Protein AF-A0A523DJQ1-F1 (afdb_monomer)

Solvent-accessible surface area (backbone atoms only — not comparable to full-atom values): 12860 Å² total; per-residue (Å²): 136,86,83,82,82,81,82,81,78,81,76,78,75,73,84,74,77,52,77,86,65,52,61,65,62,58,60,52,80,74,60,91,58,69,78,42,63,48,74,65,55,48,51,52,19,34,50,50,5,62,78,39,86,60,84,75,47,69,18,27,21,42,91,50,81,59,54,91,62,62,43,92,52,71,22,27,37,44,40,40,28,43,44,37,39,9,20,34,15,20,49,23,38,78,70,76,51,68,63,50,78,91,72,60,56,66,79,45,33,30,52,41,28,36,40,39,31,39,45,75,43,78,94,45,55,90,63,44,44,81,71,47,76,28,29,38,55,55,54,57,79,82,74,97,50,87,76,59,76,48,82,54,78,61,78,48,76,44,67,57,70,66,68,43,48,76,32,50,39,80,71,100,56,92,51,65,43,39,34,32,33,32,58,45,87,69,73,55,52,48,26,25,44,34,39,37,26,40,34,82,47,98,94,41,80,45,73,50,66,27,32,19,39,40,48,63,68,57,58,77,77,55,109

Foldseek 3Di:
DDDDDDDDDPPDDDPDDDPVRPPLVVVVVPPPADFFDDPVLLVVLLVLLLVHADDWQFFAWDPDQQDPDGDPDGQWTKQFLSNLSSLLQNQCNVVVHGDDPVNDDPVSRGQKMKIWGFDPDPVCLVQWDQKDKAKDFRSDDQPDDVVTDHPFDFSDKDQDPVVSVVSNDDTPDPRTRMMTMGGNVSLAARMKMKIWTWGQDPVGIDIDITIGHRHRCSVVPPD

Sequence (223 aa):
MVAAIMIVVLLVEPPALRPAERLPTLRMLTARAPEGLDRTQLQDAIALGREGEPGSYVLHRVASTGDPAPTIEPAGVVYTPFLRVAWAAHARQSSGRPLTLDEVPAWMAAPVFYVALRTPSVARAADLGAPSLAVVPAGFATCCLEPQPTLVRPLWMRDDPAVTARFGATVPFSDLGIIAAYPIEALRGGLDFVAFYRVDGPDGPSSVEMRGRLEPNDLEEWR

Radius of gyration: 20.15 Å; Cα contacts (8 Å, |Δi|>4): 395; chains: 1; bounding box: 67×37×68 Å

Mean predicted aligned error: 10.16 Å

Structure (mmCIF, N/CA/C/O backbone):
data_AF-A0A523DJQ1-F1
#
_entry.id   AF-A0A523DJQ1-F1
#
loop_
_atom_site.group_PDB
_atom_site.id
_atom_site.type_symbol
_atom_site.label_atom_id
_atom_site.label_alt_id
_atom_site.label_comp_id
_atom_site.label_asym_id
_atom_site.label_entity_id
_atom_site.label_seq_id
_atom_site.pdbx_PDB_ins_code
_atom_site.Cartn_x
_atom_site.Cartn_y
_atom_site.Cartn_z
_atom_site.occupancy
_atom_site.B_iso_or_equiv
_atom_site.auth_seq_id
_atom_site.auth_comp_id
_atom_site.auth_asym_id
_atom_site.auth_atom_id
_atom_site.pdbx_PDB_model_num
ATOM 1 N N . MET A 1 1 ? -48.173 -15.466 35.322 1.00 35.34 1 MET A N 1
ATOM 2 C CA . MET A 1 1 ? -47.062 -16.100 34.582 1.00 35.34 1 MET A CA 1
ATOM 3 C C . MET A 1 1 ? -46.676 -15.172 33.449 1.00 35.34 1 MET A C 1
ATOM 5 O O . MET A 1 1 ? -47.509 -14.929 32.588 1.00 35.34 1 MET A O 1
ATOM 9 N N . VAL A 1 2 ? -45.481 -14.590 33.496 1.00 34.31 2 VAL A N 1
ATOM 10 C CA . VAL A 1 2 ? -44.968 -13.709 32.438 1.00 34.31 2 VAL A CA 1
ATOM 11 C C . VAL A 1 2 ? -44.184 -14.588 31.468 1.00 34.31 2 VAL A C 1
ATOM 13 O O . VAL A 1 2 ? -43.184 -15.185 31.858 1.00 34.31 2 VAL A O 1
ATOM 16 N N . ALA A 1 3 ? -44.678 -14.727 30.239 1.00 34.75 3 ALA A N 1
ATOM 17 C CA . ALA A 1 3 ? -43.973 -15.425 29.172 1.00 34.75 3 ALA A CA 1
ATOM 18 C C . ALA A 1 3 ? -42.890 -14.494 28.611 1.00 34.75 3 ALA A C 1
ATOM 20 O O . ALA A 1 3 ? -43.192 -13.419 28.095 1.00 34.75 3 ALA A O 1
ATOM 21 N N . ALA A 1 4 ? -41.627 -14.887 28.767 1.00 35.91 4 ALA A N 1
ATOM 22 C CA . ALA A 1 4 ? -40.485 -14.157 28.240 1.00 35.91 4 ALA A CA 1
ATOM 23 C C . ALA A 1 4 ? -40.434 -14.294 26.710 1.00 35.91 4 ALA A C 1
ATOM 25 O O . ALA A 1 4 ? -40.379 -15.400 26.173 1.00 35.91 4 ALA A O 1
ATOM 26 N N . ILE A 1 5 ? -40.454 -13.156 26.018 1.00 37.28 5 ILE A N 1
ATOM 27 C CA . ILE A 1 5 ? -40.241 -13.052 24.574 1.00 37.28 5 ILE A CA 1
ATOM 28 C C . ILE A 1 5 ? -38.736 -13.184 24.324 1.00 37.28 5 ILE A C 1
ATOM 30 O O . ILE A 1 5 ? -37.949 -12.331 24.730 1.00 37.28 5 ILE A O 1
ATOM 34 N N . MET A 1 6 ? -38.337 -14.280 23.682 1.00 26.95 6 MET A N 1
ATOM 35 C CA . MET A 1 6 ? -36.954 -14.556 23.303 1.00 26.95 6 MET A CA 1
ATOM 36 C C . MET A 1 6 ? -36.656 -13.859 21.968 1.00 26.95 6 MET A C 1
ATOM 38 O O . MET A 1 6 ? -37.139 -14.276 20.917 1.00 26.95 6 MET A O 1
ATOM 42 N N . ILE A 1 7 ? -35.894 -12.766 22.014 1.00 36.44 7 ILE A N 1
ATOM 43 C CA . ILE A 1 7 ? -35.439 -12.034 20.827 1.00 36.44 7 ILE A CA 1
ATOM 44 C C . ILE A 1 7 ? -34.221 -12.769 20.258 1.00 36.44 7 ILE A C 1
ATOM 46 O O . ILE A 1 7 ? -33.138 -12.737 20.838 1.00 36.44 7 ILE A O 1
ATOM 50 N N . VAL A 1 8 ? -34.403 -13.447 19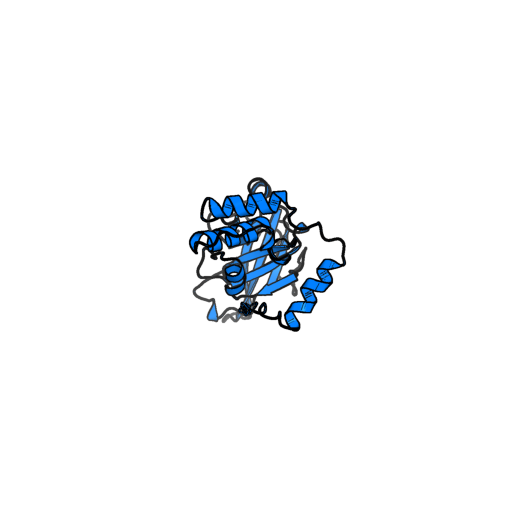.125 1.00 31.12 8 VAL A N 1
ATOM 51 C CA . VAL A 1 8 ? -33.313 -14.054 18.352 1.00 31.12 8 VAL A CA 1
ATOM 52 C C . VAL A 1 8 ? -32.661 -12.956 17.515 1.00 31.12 8 VAL A C 1
ATOM 54 O O . VAL A 1 8 ? -33.211 -12.516 16.508 1.00 31.12 8 VAL A O 1
ATOM 57 N N . VAL A 1 9 ? -31.493 -12.485 17.949 1.00 34.78 9 VAL A N 1
ATOM 58 C CA . VAL A 1 9 ? -30.640 -11.600 17.150 1.00 34.78 9 VAL A CA 1
ATOM 59 C C . VAL A 1 9 ? -29.921 -12.467 16.118 1.00 34.78 9 VAL A C 1
ATOM 61 O O . VAL A 1 9 ? -29.054 -13.266 16.467 1.00 34.78 9 VAL A O 1
ATOM 64 N N . LEU A 1 10 ? -30.303 -12.327 14.848 1.00 31.58 10 LEU A N 1
ATOM 65 C CA . LEU A 1 10 ? -29.564 -12.860 13.704 1.00 31.58 10 LEU A CA 1
ATOM 66 C C . LEU A 1 10 ? -28.173 -12.205 13.672 1.00 31.58 10 LEU A C 1
ATOM 68 O O . LEU A 1 10 ? -28.002 -11.089 13.183 1.00 31.58 10 LEU A O 1
ATOM 72 N N . LEU A 1 11 ? -27.185 -12.905 14.234 1.00 32.19 11 LEU A N 1
ATOM 73 C CA . LEU A 1 11 ? -25.767 -12.694 13.961 1.00 32.19 11 LEU A CA 1
ATOM 74 C C . LEU A 1 11 ? -25.564 -12.876 12.456 1.00 32.19 11 LEU A C 1
ATOM 76 O O . LEU A 1 11 ? -25.620 -13.990 11.944 1.00 32.19 11 LEU A O 1
ATOM 80 N N . VAL A 1 12 ? -25.378 -11.760 11.757 1.00 34.59 12 VAL A N 1
ATOM 81 C CA . VAL A 1 12 ? -24.931 -11.728 10.365 1.00 34.59 12 VAL A CA 1
ATOM 82 C C . VAL A 1 12 ? -23.642 -12.545 10.285 1.00 34.59 12 VAL A C 1
ATOM 84 O O . VAL A 1 12 ? -22.630 -12.171 10.880 1.00 34.59 12 VAL A O 1
ATOM 87 N N . GLU A 1 13 ? -23.700 -13.686 9.599 1.00 28.05 13 GLU A N 1
ATOM 88 C CA . GLU A 1 13 ? -22.528 -14.492 9.273 1.00 28.05 13 GLU A CA 1
ATOM 89 C C . GLU A 1 13 ? -21.479 -13.595 8.592 1.00 28.05 13 GLU A C 1
ATOM 91 O O . GLU A 1 13 ? -21.823 -12.844 7.671 1.00 28.05 13 GLU A O 1
ATOM 96 N N . PRO A 1 14 ? -20.200 -13.629 9.010 1.00 39.16 14 PRO A N 1
ATOM 97 C CA . PRO A 1 14 ? -19.159 -12.937 8.266 1.00 39.16 14 PRO A CA 1
ATOM 98 C C . PRO A 1 14 ? -19.112 -13.530 6.850 1.00 39.16 14 PRO A C 1
ATOM 100 O O . PRO A 1 14 ? -19.252 -14.750 6.711 1.00 39.16 14 PRO A O 1
ATOM 103 N N . PRO A 1 15 ? -18.901 -12.726 5.789 1.00 38.03 15 PRO A N 1
ATOM 104 C CA . PRO A 1 15 ? -18.740 -13.273 4.451 1.00 38.03 15 PRO A CA 1
ATOM 105 C C . PRO A 1 15 ? -17.582 -14.269 4.486 1.00 38.03 15 PRO A C 1
ATOM 107 O O . PRO A 1 15 ? -16.431 -13.910 4.742 1.00 38.03 15 PRO A O 1
ATOM 110 N N . ALA A 1 16 ? -17.920 -15.545 4.306 1.00 39.03 16 ALA A N 1
ATOM 111 C CA . ALA A 1 16 ? -16.977 -16.640 4.359 1.00 39.03 16 ALA A CA 1
ATOM 112 C C . ALA A 1 16 ? -15.853 -16.377 3.351 1.00 39.03 16 ALA A C 1
ATOM 114 O O . ALA A 1 16 ? -16.089 -16.326 2.142 1.00 39.03 16 ALA A O 1
ATOM 115 N N . LEU A 1 17 ? -14.628 -16.223 3.860 1.00 38.47 17 LEU A N 1
ATOM 116 C CA . LEU A 1 17 ? -13.413 -16.184 3.049 1.00 38.47 17 LEU A CA 1
ATOM 117 C C . LEU A 1 17 ? -13.437 -17.366 2.078 1.00 38.47 17 LEU A C 1
ATOM 119 O O . LEU A 1 17 ? -13.575 -18.528 2.502 1.00 38.47 17 LEU A O 1
ATOM 123 N N . ARG A 1 18 ? -13.323 -17.074 0.778 1.00 43.66 18 ARG A N 1
ATOM 124 C CA . ARG A 1 18 ? -13.377 -18.111 -0.256 1.00 43.66 18 ARG A CA 1
ATOM 125 C C . ARG A 1 18 ? -12.174 -19.049 -0.079 1.00 43.66 18 ARG A C 1
ATOM 127 O O . ARG A 1 18 ? -11.110 -18.600 0.342 1.00 43.66 18 ARG A O 1
ATOM 134 N N . PRO A 1 19 ? -12.278 -20.348 -0.410 1.00 41.16 19 PRO A N 1
ATOM 135 C CA . PRO A 1 19 ? -11.201 -21.322 -0.184 1.00 41.16 19 PRO A CA 1
ATOM 136 C C . PRO A 1 19 ? -9.829 -20.927 -0.766 1.00 41.16 19 PRO A C 1
ATOM 138 O O . PRO A 1 19 ? -8.804 -21.226 -0.159 1.00 41.16 19 PRO A O 1
ATOM 141 N N . ALA A 1 20 ? -9.798 -20.191 -1.882 1.00 44.00 20 ALA A N 1
ATOM 142 C CA . ALA A 1 20 ? -8.566 -19.672 -2.486 1.00 44.00 20 ALA A CA 1
ATOM 143 C C . ALA A 1 20 ? -7.888 -18.547 -1.668 1.00 44.00 20 ALA A C 1
ATOM 145 O O . ALA A 1 20 ? -6.697 -18.300 -1.832 1.00 44.00 20 ALA A O 1
ATOM 146 N N . GLU A 1 21 ? -8.622 -17.893 -0.763 1.00 44.09 21 GLU A N 1
ATOM 147 C CA . GLU A 1 21 ? -8.134 -16.836 0.134 1.00 44.09 21 GLU A CA 1
ATOM 148 C C . GLU A 1 21 ? -7.598 -17.398 1.466 1.00 44.09 21 GLU A C 1
ATOM 150 O O . GLU A 1 21 ? -6.963 -16.673 2.223 1.00 44.09 21 GLU A O 1
ATOM 155 N N . ARG A 1 22 ? -7.811 -18.692 1.762 1.00 46.50 22 ARG A N 1
ATOM 156 C CA . ARG A 1 22 ? -7.360 -19.328 3.019 1.00 46.50 22 ARG A CA 1
ATOM 157 C C . ARG A 1 22 ? -5.874 -19.701 3.019 1.00 46.50 22 ARG A C 1
ATOM 159 O O . ARG A 1 22 ? -5.270 -19.809 4.081 1.00 46.50 22 ARG A O 1
ATOM 166 N N . LEU A 1 23 ? -5.278 -19.919 1.848 1.00 43.06 23 LEU A N 1
ATOM 167 C CA . LEU A 1 23 ? -3.938 -20.507 1.725 1.00 43.06 23 LEU A CA 1
ATOM 168 C C . LEU A 1 23 ? -2.760 -19.530 1.959 1.00 43.06 23 LEU A C 1
ATOM 170 O O . LEU A 1 23 ? -1.766 -19.978 2.537 1.00 43.06 23 LEU A O 1
ATOM 174 N N . PRO A 1 24 ? -2.823 -18.228 1.606 1.00 47.19 24 PRO A N 1
ATOM 175 C CA . PRO A 1 24 ? -1.730 -17.294 1.905 1.00 47.19 24 PRO A CA 1
ATOM 176 C C . PRO A 1 24 ? -1.715 -16.845 3.376 1.00 47.19 24 PRO A C 1
ATOM 178 O O . PRO A 1 24 ? -0.648 -16.730 3.975 1.00 47.19 24 PRO A O 1
ATOM 181 N N . THR A 1 25 ? -2.890 -16.644 3.983 1.00 43.84 25 THR A N 1
ATOM 182 C CA . THR A 1 25 ? -3.030 -16.108 5.351 1.00 43.84 25 THR A CA 1
ATOM 183 C C . THR A 1 25 ? -2.626 -17.125 6.420 1.00 43.84 25 THR A C 1
ATOM 185 O O . THR A 1 25 ? -2.008 -16.760 7.414 1.00 43.84 25 THR A O 1
ATOM 188 N N . LEU A 1 26 ? -2.908 -18.417 6.202 1.00 39.31 26 LEU A N 1
ATOM 189 C CA . LEU A 1 26 ? -2.524 -19.485 7.135 1.00 39.31 26 LEU A CA 1
ATOM 190 C C . LEU A 1 26 ? -1.017 -19.776 7.137 1.00 39.31 26 LEU A C 1
ATOM 192 O O . LEU A 1 26 ? -0.470 -20.078 8.192 1.00 39.31 26 LEU A O 1
ATOM 196 N N . ARG A 1 27 ? -0.327 -19.657 5.991 1.00 41.38 27 ARG A N 1
ATOM 197 C CA . ARG A 1 27 ? 1.131 -19.887 5.923 1.00 41.38 27 ARG A CA 1
ATOM 198 C C . ARG A 1 27 ? 1.949 -18.780 6.593 1.00 41.38 27 ARG A C 1
ATOM 200 O O . ARG A 1 27 ? 3.048 -19.059 7.067 1.00 41.38 27 ARG A O 1
ATOM 207 N N . MET A 1 28 ? 1.420 -17.558 6.666 1.00 43.62 28 MET A N 1
ATOM 208 C CA . MET A 1 28 ? 2.087 -16.443 7.349 1.00 43.62 28 MET A CA 1
ATOM 209 C C . MET A 1 28 ? 2.007 -16.511 8.878 1.00 43.62 28 MET A C 1
ATOM 211 O O . MET A 1 28 ? 2.908 -16.018 9.546 1.00 43.62 28 MET A O 1
ATOM 215 N N . LEU A 1 29 ? 0.993 -17.172 9.446 1.00 45.38 29 LEU A N 1
ATOM 216 C CA . LEU A 1 29 ? 0.854 -17.314 10.902 1.00 45.38 29 LEU A CA 1
ATOM 217 C C . LEU A 1 29 ? 1.894 -18.264 11.530 1.00 45.38 29 LEU A C 1
ATOM 219 O O . LEU A 1 29 ? 2.012 -18.315 12.750 1.00 45.38 29 LEU A O 1
ATOM 223 N N . THR A 1 30 ? 2.648 -19.025 10.727 1.00 36.97 30 THR A N 1
ATOM 224 C CA . THR A 1 30 ? 3.505 -20.121 11.220 1.00 36.97 30 THR A CA 1
ATOM 225 C C . THR A 1 30 ? 5.015 -19.889 11.116 1.00 36.97 30 THR A C 1
ATOM 227 O O . THR A 1 30 ? 5.780 -20.737 11.568 1.00 36.97 30 THR A O 1
ATOM 230 N N . ALA A 1 31 ? 5.486 -18.776 10.549 1.00 37.66 31 ALA A N 1
ATOM 231 C CA . ALA A 1 31 ? 6.918 -18.554 10.328 1.00 37.66 31 ALA A CA 1
ATOM 232 C C . ALA A 1 31 ? 7.361 -17.170 10.822 1.00 37.66 31 ALA A C 1
ATOM 234 O O . ALA A 1 31 ? 7.407 -16.241 10.033 1.00 37.66 31 ALA A O 1
ATOM 235 N N . ARG A 1 32 ? 7.677 -17.055 12.126 1.00 44.22 32 ARG A N 1
ATOM 236 C CA . ARG A 1 32 ? 8.365 -15.909 12.773 1.00 44.22 32 ARG A CA 1
ATOM 237 C C . ARG A 1 32 ? 8.002 -14.523 12.206 1.00 44.22 32 ARG A C 1
ATOM 239 O O . ARG A 1 32 ? 8.893 -13.718 11.956 1.00 44.22 32 ARG A O 1
ATOM 246 N N . ALA A 1 33 ? 6.718 -14.257 11.993 1.00 49.28 33 ALA A N 1
ATOM 247 C CA . ALA A 1 33 ? 6.290 -12.910 11.656 1.00 49.28 33 ALA A CA 1
ATOM 248 C C . ALA A 1 33 ? 6.434 -12.035 12.918 1.00 49.28 33 ALA A C 1
ATOM 250 O O . ALA A 1 33 ? 6.139 -12.534 14.012 1.00 49.28 33 ALA A O 1
ATOM 251 N N . PRO A 1 34 ? 6.888 -10.774 12.812 1.00 59.84 34 PRO A N 1
ATOM 252 C CA . PRO A 1 34 ? 6.739 -9.805 13.886 1.00 59.84 34 PRO A CA 1
ATOM 253 C C . PRO A 1 34 ? 5.271 -9.778 14.309 1.00 59.84 34 PRO A C 1
ATOM 255 O O . PRO A 1 34 ? 4.373 -9.983 13.488 1.00 59.84 34 PRO A O 1
ATOM 258 N N . GLU A 1 35 ? 5.021 -9.592 15.602 1.00 75.06 35 GLU A N 1
ATOM 259 C CA . GLU A 1 35 ? 3.651 -9.458 16.081 1.00 75.06 35 GLU A CA 1
ATOM 260 C C . GLU A 1 35 ? 2.987 -8.283 15.342 1.00 75.06 35 GLU A C 1
ATOM 262 O O . GLU A 1 35 ? 3.646 -7.307 14.976 1.00 75.06 35 GLU A O 1
ATOM 267 N N . GLY A 1 36 ? 1.699 -8.432 15.014 1.00 85.94 36 GLY A N 1
ATOM 268 C CA . GLY A 1 36 ? 0.924 -7.354 14.402 1.00 85.94 36 GLY A CA 1
ATOM 269 C C . GLY A 1 36 ? 0.811 -6.143 15.332 1.00 85.94 36 GLY A C 1
ATOM 270 O O . GLY A 1 36 ? 1.495 -6.060 16.347 1.00 85.94 36 GLY A O 1
ATOM 271 N N . LEU A 1 37 ? -0.092 -5.214 15.022 1.00 92.12 37 LEU A N 1
ATOM 272 C CA . LEU A 1 37 ? -0.310 -4.074 15.916 1.00 92.12 37 LEU A CA 1
ATOM 273 C C . LEU A 1 37 ? -0.702 -4.538 17.322 1.00 92.12 37 LEU A C 1
ATOM 275 O O . LEU A 1 37 ? -1.651 -5.314 17.485 1.00 92.12 37 LEU A O 1
ATOM 279 N N . ASP A 1 38 ? 0.002 -4.025 18.327 1.00 93.12 38 ASP A N 1
ATOM 280 C CA . ASP A 1 38 ? -0.361 -4.227 19.720 1.00 93.12 38 ASP A CA 1
ATOM 281 C C . ASP A 1 38 ? -1.600 -3.397 20.107 1.00 93.12 38 ASP A C 1
ATOM 283 O O . ASP A 1 38 ? -2.146 -2.605 19.331 1.00 93.12 38 ASP A O 1
ATOM 287 N N . ARG A 1 39 ? -2.087 -3.588 21.337 1.00 94.62 39 ARG A N 1
ATOM 288 C CA . ARG A 1 39 ? -3.295 -2.905 21.815 1.00 94.62 39 ARG A CA 1
ATOM 289 C C . ARG A 1 39 ? -3.153 -1.381 21.817 1.00 94.62 39 ARG A C 1
ATOM 291 O O . ARG A 1 39 ? -4.132 -0.709 21.506 1.00 94.62 39 ARG A O 1
ATOM 298 N N . THR A 1 40 ? -1.987 -0.853 22.174 1.00 95.19 40 THR A N 1
ATOM 299 C CA . THR A 1 40 ? -1.730 0.591 22.226 1.00 95.19 40 THR A CA 1
ATOM 300 C C . THR A 1 40 ? -1.724 1.160 20.812 1.00 95.19 40 THR A C 1
ATOM 302 O O . THR A 1 40 ? -2.463 2.094 20.522 1.00 95.19 40 THR A O 1
ATOM 305 N N . GLN A 1 41 ? -1.009 0.514 19.890 1.00 95.19 41 GLN A N 1
ATOM 306 C CA . GLN A 1 41 ? -0.964 0.906 18.481 1.00 95.19 41 GLN A CA 1
ATOM 307 C C . GLN A 1 41 ? -2.349 0.859 17.822 1.00 95.19 41 GLN A C 1
ATOM 309 O O . GLN A 1 41 ? -2.695 1.733 17.028 1.00 95.19 41 GLN A O 1
ATOM 314 N N . LEU A 1 42 ? -3.177 -0.131 18.170 1.00 96.81 42 LEU A N 1
ATOM 315 C CA . LEU A 1 42 ? -4.568 -0.192 17.720 1.00 96.81 42 LEU A CA 1
ATOM 316 C C . LEU A 1 42 ? -5.407 0.970 18.263 1.00 96.81 42 LEU A C 1
ATOM 318 O O . LEU A 1 42 ? -6.225 1.521 17.527 1.00 96.81 42 LEU A O 1
ATOM 322 N N . GLN A 1 43 ? -5.230 1.345 19.533 1.00 97.50 43 GLN A N 1
ATOM 323 C CA . GLN A 1 43 ? -5.930 2.492 20.121 1.00 97.50 43 GLN A CA 1
ATOM 324 C C . GLN A 1 43 ? -5.543 3.786 19.414 1.00 97.50 43 GLN A C 1
ATOM 326 O O . GLN A 1 43 ? -6.432 4.556 19.049 1.00 97.50 43 GLN A O 1
ATOM 331 N N . ASP A 1 44 ? -4.252 3.978 19.165 1.00 96.94 44 ASP A N 1
ATOM 332 C CA . ASP A 1 44 ? -3.717 5.162 18.500 1.00 96.94 44 ASP A CA 1
ATOM 333 C C . ASP A 1 44 ? -4.190 5.258 17.044 1.00 96.94 44 ASP A C 1
ATOM 335 O O . ASP A 1 44 ? -4.622 6.324 16.603 1.00 96.94 44 ASP A O 1
ATOM 339 N N . ALA A 1 45 ? -4.199 4.144 16.306 1.00 96.88 45 ALA A N 1
ATOM 340 C CA . ALA A 1 45 ? -4.726 4.101 14.943 1.00 96.88 45 ALA A CA 1
ATOM 341 C C . ALA A 1 45 ? -6.224 4.443 14.903 1.00 96.88 45 ALA A C 1
ATOM 343 O O . ALA A 1 45 ? -6.669 5.230 14.066 1.00 96.88 45 ALA A O 1
ATOM 344 N N . ILE A 1 46 ? -7.015 3.889 15.831 1.00 98.12 46 ILE A N 1
ATOM 345 C CA . ILE A 1 46 ? -8.445 4.205 15.941 1.00 98.12 46 ILE A CA 1
ATOM 346 C C . ILE A 1 46 ? -8.650 5.681 16.294 1.00 98.12 46 ILE A C 1
ATOM 348 O O . ILE A 1 46 ? -9.542 6.314 15.730 1.00 98.12 46 ILE A O 1
ATOM 352 N N . ALA A 1 47 ? -7.860 6.224 17.222 1.00 97.25 47 ALA A N 1
ATOM 353 C CA . ALA A 1 47 ? -7.925 7.630 17.603 1.00 97.25 47 ALA A CA 1
ATOM 354 C C . ALA A 1 47 ? -7.638 8.537 16.401 1.00 97.25 47 ALA A C 1
ATOM 356 O O . ALA A 1 47 ? -8.458 9.404 16.107 1.00 97.25 47 ALA A O 1
ATOM 357 N N . LEU A 1 48 ? -6.576 8.253 15.636 1.00 96.38 48 LEU A N 1
ATOM 358 C CA . LEU A 1 48 ? -6.244 8.992 14.416 1.00 96.38 48 LEU A CA 1
ATOM 359 C C . LEU A 1 48 ? -7.417 9.017 13.425 1.00 96.38 48 LEU A C 1
ATOM 361 O O . LEU A 1 48 ? -7.810 10.079 12.953 1.00 96.38 48 LEU A O 1
ATOM 365 N N . GLY A 1 49 ? -8.020 7.860 13.135 1.00 96.25 49 GLY A N 1
ATOM 366 C CA . GLY A 1 49 ? -9.162 7.792 12.216 1.00 96.25 49 GLY A CA 1
ATOM 367 C C . GLY A 1 49 ? -10.411 8.530 12.708 1.00 96.25 49 GLY A C 1
ATOM 368 O O . GLY A 1 49 ? -11.248 8.944 11.908 1.00 96.25 49 GLY A O 1
ATOM 369 N N . ARG A 1 50 ? -10.563 8.715 14.025 1.00 96.25 50 ARG A N 1
ATOM 370 C CA . ARG A 1 50 ? -11.676 9.487 14.601 1.00 96.25 50 ARG A CA 1
ATOM 371 C C . ARG A 1 50 ? -11.471 10.993 14.492 1.00 96.25 50 ARG A C 1
ATOM 373 O O . ARG A 1 50 ? -12.465 11.715 14.455 1.00 96.25 50 ARG A O 1
ATOM 380 N N . GLU A 1 51 ? -10.224 11.452 14.469 1.00 95.56 51 GLU A N 1
ATOM 381 C CA . GLU A 1 51 ? -9.879 12.872 14.346 1.00 95.56 51 GLU A CA 1
ATOM 382 C C . GLU A 1 51 ? -10.148 13.408 12.935 1.00 95.56 51 GLU A C 1
ATOM 384 O O . GLU A 1 51 ? -10.537 14.566 12.781 1.00 95.56 51 GLU A O 1
ATOM 389 N N . GLY A 1 52 ? -9.998 12.571 11.908 1.00 93.25 52 GLY A N 1
ATOM 390 C CA . GLY A 1 52 ? -10.220 12.977 10.527 1.00 93.25 52 GLY A CA 1
ATOM 391 C C . GLY A 1 52 ? -9.880 11.891 9.518 1.00 93.25 52 GLY A C 1
ATOM 392 O O . GLY A 1 52 ? -9.681 10.730 9.871 1.00 93.25 52 GLY A O 1
ATOM 393 N N . GLU A 1 53 ? -9.868 12.275 8.244 1.00 93.50 53 GLU A N 1
ATOM 394 C CA . GLU A 1 53 ? -9.413 11.414 7.153 1.00 93.50 53 GLU A CA 1
ATOM 395 C C . GLU A 1 53 ? -7.907 11.138 7.324 1.00 93.50 53 GLU A C 1
ATOM 397 O O . GLU A 1 53 ? -7.123 12.092 7.355 1.00 93.50 53 GLU A O 1
ATOM 402 N N . PRO A 1 54 ? -7.476 9.872 7.486 1.00 92.50 54 PRO A N 1
ATOM 403 C CA . PRO A 1 54 ? -6.065 9.564 7.661 1.00 92.50 54 PRO A CA 1
ATOM 404 C C . PRO A 1 54 ? -5.279 9.918 6.401 1.00 92.50 54 PRO A C 1
ATOM 406 O O . PRO A 1 54 ? -5.702 9.619 5.287 1.00 92.50 54 PRO A O 1
ATOM 409 N N . GLY A 1 55 ? -4.092 10.498 6.570 1.00 87.62 55 GLY A N 1
ATOM 410 C CA . GLY A 1 55 ? -3.175 10.691 5.451 1.00 87.62 55 GLY A CA 1
ATOM 411 C C . GLY A 1 55 ? -2.783 9.363 4.788 1.00 87.62 55 GLY A C 1
ATOM 412 O O . GLY A 1 55 ? -2.876 8.285 5.381 1.00 87.62 55 GLY A O 1
ATOM 413 N N . SER A 1 56 ? -2.314 9.442 3.546 1.00 84.56 56 SER A N 1
ATOM 414 C CA . SER A 1 56 ? -1.682 8.321 2.851 1.00 84.56 56 SER A CA 1
ATOM 415 C C . SER A 1 56 ? -0.185 8.547 2.735 1.00 84.56 56 SER A C 1
ATOM 417 O O . SER A 1 56 ? 0.259 9.652 2.432 1.00 84.56 56 SER A O 1
ATOM 419 N N . TYR A 1 57 ? 0.574 7.475 2.881 1.00 91.44 57 TYR A N 1
ATOM 420 C CA . TYR A 1 57 ? 2.007 7.473 2.652 1.00 91.44 57 TYR A CA 1
ATOM 421 C C . TYR A 1 57 ? 2.300 7.402 1.162 1.00 91.44 57 TYR A C 1
ATOM 423 O O . TYR A 1 57 ? 2.007 6.397 0.523 1.00 91.44 57 TYR A O 1
ATOM 431 N N . VAL A 1 58 ? 2.797 8.493 0.586 1.00 92.00 58 VAL A N 1
ATOM 432 C CA . VAL A 1 58 ? 2.992 8.620 -0.862 1.00 92.00 58 VAL A CA 1
ATOM 433 C C . VAL A 1 58 ? 4.352 8.059 -1.257 1.00 92.00 58 VAL A C 1
ATOM 435 O O . VAL A 1 58 ? 5.362 8.387 -0.651 1.00 92.00 58 VAL A O 1
ATOM 438 N N . LEU A 1 59 ? 4.377 7.237 -2.307 1.00 93.12 59 LEU A N 1
ATOM 439 C CA . LEU A 1 59 ? 5.608 6.881 -3.004 1.00 93.12 59 LEU A CA 1
ATOM 440 C C . LEU A 1 59 ? 5.809 7.854 -4.155 1.00 93.12 59 LEU A C 1
ATOM 442 O O . LEU A 1 59 ? 5.013 7.886 -5.100 1.00 93.12 59 LEU A O 1
ATOM 446 N N . HIS A 1 60 ? 6.889 8.618 -4.093 1.00 93.69 60 HIS A N 1
ATOM 447 C CA . HIS A 1 60 ? 7.247 9.562 -5.136 1.00 93.69 60 HIS A CA 1
ATOM 448 C C . HIS A 1 60 ? 7.843 8.852 -6.356 1.00 93.69 60 HIS A C 1
ATOM 450 O O . HIS A 1 60 ? 8.571 7.858 -6.245 1.00 93.69 60 HIS A O 1
ATOM 456 N N . ARG A 1 61 ? 7.495 9.343 -7.548 1.00 93.81 61 ARG A N 1
ATOM 457 C CA . ARG A 1 61 ? 7.860 8.728 -8.823 1.00 93.81 61 ARG A CA 1
ATOM 458 C C . ARG A 1 61 ? 9.312 8.996 -9.161 1.00 93.81 61 ARG A C 1
ATOM 460 O O . ARG A 1 61 ? 9.734 10.145 -9.195 1.00 93.81 61 ARG A O 1
ATOM 467 N N . VAL A 1 62 ? 10.038 7.956 -9.543 1.00 91.94 62 VAL A N 1
ATOM 468 C CA . VAL A 1 62 ? 11.370 8.065 -10.149 1.00 91.94 62 VAL A CA 1
ATOM 469 C C . VAL A 1 62 ? 11.206 7.985 -11.666 1.00 91.94 62 VAL A C 1
ATOM 471 O O . VAL A 1 62 ? 10.651 7.009 -12.172 1.00 91.94 62 VAL A O 1
ATOM 474 N N . ALA A 1 63 ? 11.625 9.025 -12.392 1.00 84.38 63 ALA A N 1
ATOM 475 C CA . ALA A 1 63 ? 11.358 9.138 -13.826 1.00 84.38 63 ALA A CA 1
ATOM 476 C C . ALA A 1 63 ? 12.231 8.187 -14.657 1.00 84.38 63 ALA A C 1
ATOM 478 O O . ALA A 1 63 ? 11.733 7.577 -15.602 1.00 84.38 63 ALA A O 1
ATOM 479 N N . SER A 1 64 ? 13.505 8.049 -14.293 1.00 78.31 64 SER A N 1
ATOM 480 C CA . SER A 1 64 ? 14.466 7.159 -14.939 1.00 78.31 64 SER A CA 1
ATOM 481 C C . SER A 1 64 ? 15.294 6.376 -13.925 1.00 78.31 64 SER A C 1
ATOM 483 O O . SER A 1 64 ? 15.608 6.834 -12.825 1.00 78.31 64 SER A O 1
ATOM 485 N N . THR A 1 65 ? 15.696 5.169 -14.320 1.00 73.44 65 THR A N 1
ATOM 486 C CA . THR A 1 65 ? 16.676 4.385 -13.563 1.00 73.44 65 THR A CA 1
ATOM 487 C C . THR A 1 65 ? 17.970 5.194 -13.408 1.00 73.44 65 THR A C 1
ATOM 489 O O . THR A 1 65 ? 18.556 5.617 -14.401 1.00 73.44 65 THR A O 1
ATOM 492 N N . GLY A 1 66 ? 18.426 5.377 -12.167 1.00 72.19 66 GLY A N 1
ATOM 493 C CA . GLY A 1 66 ? 19.631 6.148 -11.842 1.00 72.19 66 GLY A CA 1
ATOM 494 C C . GLY A 1 66 ? 19.373 7.597 -11.427 1.00 72.19 66 GLY A C 1
ATOM 495 O O . GLY A 1 66 ? 20.312 8.257 -10.984 1.00 72.19 66 GLY A O 1
ATOM 496 N N . ASP A 1 67 ? 18.126 8.078 -11.495 1.00 79.75 67 ASP A N 1
ATOM 497 C CA . ASP A 1 67 ? 17.800 9.408 -10.985 1.00 79.75 67 ASP A CA 1
ATOM 498 C C . ASP A 1 67 ? 18.071 9.483 -9.469 1.00 79.75 67 ASP A C 1
ATOM 500 O O . ASP A 1 67 ? 17.621 8.611 -8.700 1.00 79.75 67 ASP A O 1
ATOM 504 N N . PRO A 1 68 ? 18.802 10.522 -9.017 1.00 72.81 68 PRO A N 1
ATOM 505 C CA . PRO A 1 68 ? 19.244 10.624 -7.632 1.00 72.81 68 PRO A CA 1
ATOM 506 C C . PRO A 1 68 ? 18.078 10.885 -6.677 1.00 72.81 68 PRO A C 1
ATOM 508 O O . PRO A 1 68 ? 18.112 10.413 -5.545 1.00 72.81 68 PRO A O 1
ATOM 511 N N . ALA A 1 69 ? 17.035 11.578 -7.140 1.00 81.00 69 ALA A N 1
ATOM 512 C CA . ALA A 1 69 ? 15.887 11.961 -6.332 1.00 81.00 69 ALA A CA 1
ATOM 513 C C . ALA A 1 69 ? 14.568 11.638 -7.053 1.00 81.00 69 ALA A C 1
ATOM 515 O O . ALA A 1 69 ? 14.499 11.757 -8.282 1.00 81.00 69 ALA A O 1
ATOM 516 N N . PRO A 1 70 ? 13.518 11.248 -6.313 1.00 84.75 70 PRO A N 1
ATOM 517 C CA . PRO A 1 70 ? 12.166 11.170 -6.847 1.00 84.75 70 PRO A CA 1
ATOM 518 C C . PRO A 1 70 ? 11.639 12.539 -7.298 1.00 84.75 70 PRO A C 1
ATOM 520 O O . PRO A 1 70 ? 12.090 13.599 -6.868 1.00 84.75 70 PRO A O 1
ATOM 523 N N . THR A 1 71 ? 10.639 12.512 -8.167 1.00 88.12 71 THR A N 1
ATOM 524 C CA . THR A 1 71 ? 9.851 13.676 -8.574 1.00 88.12 71 THR A CA 1
ATOM 525 C C . THR A 1 71 ? 8.700 13.915 -7.597 1.00 88.12 71 THR A C 1
ATOM 527 O O . THR A 1 71 ? 8.293 13.019 -6.865 1.00 88.12 71 THR A O 1
ATOM 530 N N . ILE A 1 72 ? 8.093 15.103 -7.641 1.00 85.75 72 ILE A N 1
ATOM 531 C CA . ILE A 1 72 ? 6.889 15.394 -6.844 1.00 85.75 72 ILE A CA 1
ATOM 532 C C . ILE A 1 72 ? 5.662 14.574 -7.275 1.00 85.75 72 ILE A C 1
ATOM 534 O O . ILE A 1 72 ? 4.683 14.507 -6.537 1.00 85.75 72 ILE A O 1
ATOM 538 N N . GLU A 1 73 ? 5.685 13.963 -8.464 1.00 89.94 73 GLU A N 1
ATOM 539 C CA . GLU A 1 73 ? 4.563 13.166 -8.951 1.00 89.94 73 GLU A CA 1
ATOM 540 C C . GLU A 1 73 ? 4.440 11.872 -8.128 1.00 89.94 73 GLU A C 1
ATOM 542 O O . GLU A 1 73 ? 5.438 11.173 -7.942 1.00 89.94 73 GLU A O 1
ATOM 547 N N . PRO A 1 74 ? 3.242 11.495 -7.649 1.00 92.38 74 PRO A N 1
ATOM 548 C CA . PRO A 1 74 ? 3.057 10.221 -6.973 1.00 92.38 74 PRO A CA 1
ATOM 549 C C . PRO A 1 74 ? 3.135 9.069 -7.982 1.00 92.38 74 PRO A C 1
ATOM 551 O O . PRO A 1 74 ? 2.423 9.061 -8.989 1.00 92.38 74 PRO A O 1
ATOM 554 N N . ALA A 1 75 ? 3.953 8.063 -7.681 1.00 94.56 75 ALA A N 1
ATOM 555 C CA . ALA A 1 75 ? 3.906 6.751 -8.325 1.00 94.56 75 ALA A CA 1
ATOM 556 C C . ALA A 1 75 ? 2.904 5.813 -7.644 1.00 94.56 75 ALA A C 1
ATOM 558 O O . ALA A 1 75 ? 2.404 4.879 -8.272 1.00 94.56 75 ALA A O 1
ATOM 559 N N . GLY A 1 76 ? 2.609 6.045 -6.366 1.00 95.06 76 GLY A N 1
ATOM 560 C CA . GLY A 1 76 ? 1.704 5.202 -5.604 1.00 95.06 76 GLY A CA 1
ATOM 561 C C . GLY A 1 76 ? 1.539 5.636 -4.158 1.00 95.06 76 GLY A C 1
ATOM 562 O O . GLY A 1 76 ? 1.978 6.714 -3.766 1.00 95.06 76 GLY A O 1
ATOM 563 N N . VAL A 1 77 ? 0.908 4.770 -3.373 1.00 95.31 77 VAL A N 1
ATOM 564 C CA . VAL A 1 77 ? 0.722 4.938 -1.932 1.00 95.31 77 VAL A CA 1
ATOM 565 C C . VAL A 1 77 ? 0.941 3.636 -1.171 1.00 95.31 77 VAL A C 1
ATOM 567 O O . VAL A 1 77 ? 0.731 2.541 -1.698 1.00 95.31 77 VAL A O 1
ATOM 570 N N . VAL A 1 78 ? 1.335 3.767 0.090 1.00 95.25 78 VAL A N 1
ATOM 571 C CA . VAL A 1 78 ? 1.529 2.682 1.043 1.00 95.25 78 VAL A CA 1
ATOM 572 C C . VAL A 1 78 ? 0.449 2.732 2.120 1.00 95.25 78 VAL A C 1
ATOM 574 O O . VAL A 1 78 ? 0.144 3.781 2.679 1.00 9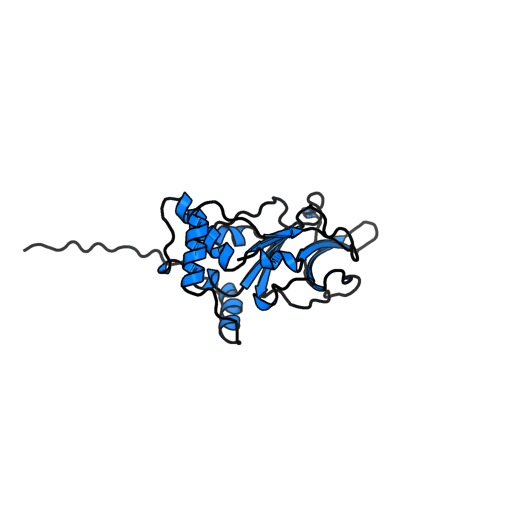5.25 78 VAL A O 1
ATOM 577 N N . TYR A 1 79 ? -0.105 1.567 2.445 1.00 94.62 79 TYR A N 1
ATOM 578 C CA . TYR A 1 79 ? -1.014 1.373 3.568 1.00 94.62 79 TYR A CA 1
ATOM 579 C C . TYR A 1 79 ? -0.383 0.394 4.558 1.00 94.62 79 TYR A C 1
ATOM 581 O O . TYR A 1 79 ? -0.381 -0.821 4.336 1.00 94.62 79 TYR A O 1
ATOM 589 N N . THR A 1 80 ? 0.160 0.924 5.653 1.00 94.62 80 THR A N 1
ATOM 590 C CA . THR A 1 80 ? 0.667 0.130 6.782 1.00 94.62 80 THR A CA 1
ATOM 591 C C . THR A 1 80 ? -0.493 -0.531 7.540 1.00 94.62 80 THR A C 1
ATOM 593 O O . THR A 1 80 ? -1.656 -0.155 7.352 1.00 94.62 80 THR A O 1
ATOM 596 N N . PRO A 1 81 ? -0.239 -1.522 8.414 1.00 94.75 81 PRO A N 1
ATOM 597 C CA . PRO A 1 81 ? -1.261 -2.012 9.340 1.00 94.75 81 PRO A CA 1
ATOM 598 C C . PRO A 1 81 ? -1.923 -0.875 10.131 1.00 94.75 81 PRO A C 1
ATOM 600 O O . PRO A 1 81 ? -3.147 -0.850 10.250 1.00 94.75 81 PRO A O 1
ATOM 603 N N . PHE A 1 82 ? -1.129 0.099 10.590 1.00 95.19 82 PHE A N 1
ATOM 604 C CA . PHE A 1 82 ? -1.613 1.271 11.317 1.00 95.19 82 PHE A CA 1
ATOM 605 C C . PHE A 1 82 ? -2.598 2.090 10.471 1.00 95.19 82 PHE A C 1
ATOM 607 O O . PHE A 1 82 ? -3.739 2.302 10.886 1.00 95.19 82 PHE A O 1
ATOM 614 N N . LEU A 1 83 ? -2.222 2.447 9.236 1.00 95.06 83 LEU A N 1
ATOM 615 C CA . LEU A 1 83 ? -3.114 3.166 8.322 1.00 95.06 83 LEU A CA 1
ATOM 616 C C . LEU A 1 83 ? -4.372 2.371 7.966 1.00 95.06 83 LEU A C 1
ATOM 618 O O . LEU A 1 83 ? -5.444 2.961 7.882 1.00 95.06 83 LEU A O 1
ATOM 622 N N . ARG A 1 84 ? -4.288 1.047 7.780 1.00 95.62 84 ARG A N 1
ATOM 623 C CA . ARG A 1 84 ? -5.478 0.221 7.502 1.00 95.62 84 ARG A CA 1
ATOM 624 C C . ARG A 1 84 ? -6.505 0.328 8.630 1.00 95.62 84 ARG A C 1
ATOM 626 O O . ARG A 1 84 ? -7.692 0.487 8.356 1.00 95.62 84 ARG A O 1
ATOM 633 N N . VAL A 1 85 ? -6.056 0.288 9.885 1.00 97.31 85 VAL A N 1
ATOM 634 C CA . VAL A 1 85 ? -6.935 0.452 11.054 1.00 97.31 85 VAL A CA 1
ATOM 635 C C . VAL A 1 85 ? -7.447 1.888 11.173 1.00 97.31 85 VAL A C 1
ATOM 637 O O . VAL A 1 85 ? -8.638 2.073 11.422 1.00 97.31 85 VAL A O 1
ATOM 640 N N . ALA A 1 86 ? -6.603 2.896 10.939 1.00 97.25 86 ALA A N 1
ATOM 641 C CA . ALA A 1 86 ? -7.018 4.298 10.971 1.00 97.25 86 ALA A CA 1
ATOM 642 C C . ALA A 1 86 ? -8.086 4.608 9.911 1.00 97.25 86 ALA A C 1
ATOM 644 O O . ALA A 1 86 ? -9.112 5.211 10.221 1.00 97.25 86 ALA A O 1
ATOM 645 N N . TRP A 1 87 ? -7.909 4.125 8.680 1.00 97.12 87 TRP A N 1
ATOM 646 C CA . TRP A 1 87 ? -8.898 4.269 7.609 1.00 97.12 87 TRP A CA 1
ATOM 647 C C . TRP A 1 87 ? -10.206 3.549 7.932 1.00 97.12 87 TRP A C 1
ATOM 649 O O . TRP A 1 87 ? -11.286 4.113 7.738 1.00 97.12 87 TRP A O 1
ATOM 659 N N . ALA A 1 88 ? -10.131 2.350 8.515 1.00 97.50 88 ALA A N 1
ATOM 660 C CA . ALA A 1 88 ? -11.323 1.631 8.945 1.00 97.50 88 ALA A CA 1
ATOM 661 C C . ALA A 1 88 ? -12.063 2.390 10.056 1.00 97.50 88 ALA A C 1
ATOM 663 O O . ALA A 1 88 ? -13.293 2.479 10.032 1.00 97.50 88 ALA A O 1
ATOM 664 N N . ALA A 1 89 ? -11.331 2.968 11.011 1.00 97.94 89 ALA A N 1
ATOM 665 C CA . ALA A 1 89 ? -11.899 3.792 12.069 1.00 97.94 89 ALA A CA 1
ATOM 666 C C . ALA A 1 89 ? -12.554 5.062 11.514 1.00 97.94 89 ALA A C 1
ATOM 668 O O . ALA A 1 89 ? -13.671 5.377 11.924 1.00 97.94 89 ALA A O 1
ATOM 669 N N . HIS A 1 90 ? -11.924 5.723 10.541 1.00 97.75 90 HIS A N 1
ATOM 670 C CA . HIS A 1 90 ? -12.481 6.885 9.855 1.00 97.75 90 HIS A CA 1
ATOM 671 C C . HIS A 1 90 ? -13.783 6.565 9.119 1.00 97.75 90 HIS A C 1
ATOM 673 O O . HIS A 1 90 ? -14.805 7.206 9.363 1.00 97.75 90 HIS A O 1
ATOM 679 N N . ALA A 1 91 ? -13.791 5.525 8.283 1.00 96.44 91 ALA A N 1
ATOM 680 C CA . ALA A 1 91 ? -14.984 5.109 7.545 1.00 96.44 91 ALA A CA 1
ATOM 681 C C . ALA A 1 91 ? -16.150 4.735 8.480 1.00 96.44 91 ALA A C 1
ATOM 683 O O . ALA A 1 91 ? -17.325 4.969 8.196 1.00 96.44 91 ALA A O 1
ATOM 684 N N . ARG A 1 92 ? -15.828 4.166 9.641 1.00 96.75 92 ARG A N 1
ATOM 685 C CA . ARG A 1 92 ? -16.796 3.828 10.685 1.00 96.75 92 ARG A CA 1
ATOM 686 C C . ARG A 1 92 ? -17.309 5.066 11.417 1.00 96.75 92 ARG A C 1
ATOM 688 O O . ARG A 1 92 ? -18.521 5.199 11.600 1.00 96.75 92 ARG A O 1
ATOM 695 N N . GLN A 1 93 ? -16.419 5.993 11.759 1.00 96.50 93 GLN A N 1
ATOM 696 C CA . GLN A 1 93 ? -16.753 7.276 12.370 1.00 96.50 93 GLN A CA 1
ATOM 697 C C . GLN A 1 93 ? -17.675 8.107 11.468 1.00 96.50 93 GLN A C 1
ATOM 699 O O . GLN A 1 93 ? -18.704 8.589 11.938 1.00 96.50 93 GLN A O 1
ATOM 704 N N . SER A 1 94 ? -17.359 8.221 10.176 1.00 94.56 94 SER A N 1
ATOM 705 C CA . SER A 1 94 ? -18.162 8.978 9.207 1.00 94.56 94 SER A CA 1
ATOM 706 C C . SER A 1 94 ? -19.550 8.369 8.973 1.00 94.56 94 SER A C 1
ATOM 708 O O . SER A 1 94 ? -20.502 9.093 8.692 1.00 94.56 94 SER A O 1
ATOM 710 N N . SER A 1 95 ? -19.703 7.057 9.186 1.00 94.31 95 SER A N 1
ATOM 711 C CA . SER A 1 95 ? -21.001 6.364 9.170 1.00 94.31 95 SER A CA 1
ATOM 712 C C . SER A 1 95 ? -21.803 6.457 10.482 1.00 94.31 95 SER A C 1
ATOM 714 O O . SER A 1 95 ? -22.884 5.879 10.582 1.00 94.31 95 SER A O 1
ATOM 716 N N . GLY A 1 96 ? -21.288 7.146 11.509 1.00 95.50 96 GLY A N 1
ATOM 717 C CA . GLY A 1 96 ? -21.950 7.295 12.811 1.00 95.50 96 GLY A CA 1
ATOM 718 C C . GLY A 1 96 ? -21.849 6.075 13.735 1.00 95.50 96 GLY A C 1
ATOM 719 O O . GLY A 1 96 ? -22.535 6.023 14.756 1.00 95.50 96 GLY A O 1
ATOM 720 N N . ARG A 1 97 ? -20.993 5.092 13.418 1.00 95.12 97 ARG A N 1
ATOM 721 C CA . ARG A 1 97 ? -20.748 3.908 14.256 1.00 95.12 97 ARG A CA 1
ATOM 722 C C . ARG A 1 97 ? -19.245 3.737 14.505 1.00 95.12 97 ARG A C 1
ATOM 724 O O . ARG A 1 97 ? -18.608 2.978 13.776 1.00 95.12 97 ARG A O 1
ATOM 731 N N . PRO A 1 98 ? -18.676 4.408 15.523 1.00 95.69 98 PRO A N 1
ATOM 732 C CA . PRO A 1 98 ? -17.241 4.374 15.794 1.00 95.69 98 PRO A CA 1
ATOM 733 C C . PRO A 1 98 ? -16.716 2.944 15.965 1.00 95.69 98 PRO A C 1
ATOM 735 O O . PRO A 1 98 ? -17.339 2.130 16.645 1.00 95.69 98 PRO A O 1
ATOM 738 N N . LEU A 1 99 ? -15.559 2.651 15.367 1.00 96.88 99 LEU A N 1
ATOM 739 C CA . LEU A 1 99 ? -14.880 1.362 15.516 1.00 96.88 99 LEU A CA 1
ATOM 740 C C . LEU A 1 99 ? -14.334 1.212 16.944 1.00 96.88 99 LEU A C 1
ATOM 742 O O . LEU A 1 99 ? -13.744 2.156 17.484 1.00 96.88 99 LEU A O 1
ATOM 746 N N . THR A 1 100 ? -14.525 0.044 17.555 1.00 95.81 100 THR A N 1
ATOM 747 C CA . THR A 1 100 ? -13.908 -0.317 18.843 1.00 95.81 100 THR A CA 1
ATOM 748 C C . THR A 1 100 ? -12.765 -1.312 18.648 1.00 95.81 100 THR A C 1
ATOM 750 O O . THR A 1 100 ? -12.646 -1.936 17.597 1.00 95.81 100 THR A O 1
ATOM 753 N N . LEU A 1 101 ? -11.909 -1.467 19.664 1.00 95.62 101 LEU A N 1
ATOM 754 C CA . LEU A 1 101 ? -10.746 -2.361 19.597 1.00 95.62 101 LEU A CA 1
ATOM 755 C C . LEU A 1 101 ? -11.119 -3.810 19.275 1.00 95.62 101 LEU A C 1
ATOM 757 O O . LEU A 1 101 ? -10.494 -4.426 18.419 1.00 95.62 101 LEU A O 1
ATOM 761 N N . ASP A 1 102 ? -12.154 -4.333 19.930 1.00 94.50 102 ASP A N 1
ATOM 7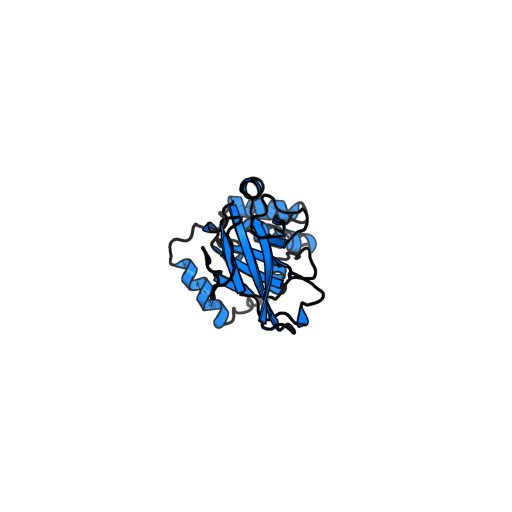62 C CA . ASP A 1 102 ? -12.569 -5.731 19.769 1.00 94.50 102 ASP A CA 1
ATOM 763 C C . ASP A 1 102 ? -13.267 -5.979 18.416 1.00 94.50 102 ASP A C 1
ATOM 765 O O . ASP A 1 102 ? -13.437 -7.122 17.997 1.00 94.50 102 ASP A O 1
ATOM 769 N N . GLU A 1 103 ? -13.652 -4.909 17.710 1.00 95.12 103 GLU A N 1
ATOM 770 C CA . GLU A 1 103 ? -14.180 -4.964 16.346 1.00 95.12 103 GLU A CA 1
ATOM 771 C C . GLU A 1 103 ? -13.069 -4.965 15.276 1.00 95.12 103 GLU A C 1
ATOM 773 O O . GLU A 1 103 ? -13.387 -5.144 14.100 1.00 95.12 103 GLU A O 1
ATOM 778 N N . VAL A 1 104 ? -11.785 -4.777 15.631 1.00 94.62 104 VAL A N 1
ATOM 779 C CA . VAL A 1 104 ? -10.675 -4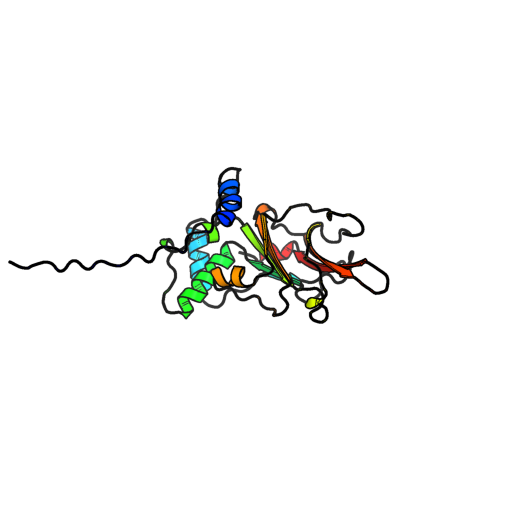.797 14.660 1.00 94.62 104 VAL A CA 1
ATOM 780 C C . VAL A 1 104 ? -10.314 -6.246 14.292 1.00 94.62 104 VAL A C 1
ATOM 782 O O . VAL A 1 104 ? -9.705 -6.954 15.095 1.00 94.62 104 VAL A O 1
ATOM 785 N N . PRO A 1 105 ? -10.618 -6.730 13.073 1.00 91.88 105 PRO A N 1
ATOM 786 C CA . PRO A 1 105 ? -10.188 -8.046 12.627 1.00 91.88 105 PRO A CA 1
ATOM 787 C C . PRO A 1 105 ? -8.663 -8.174 12.540 1.00 91.88 105 PRO A C 1
ATOM 789 O O . PRO A 1 105 ? -7.964 -7.291 12.039 1.00 91.88 105 PRO A O 1
ATOM 792 N N . ALA A 1 106 ? -8.167 -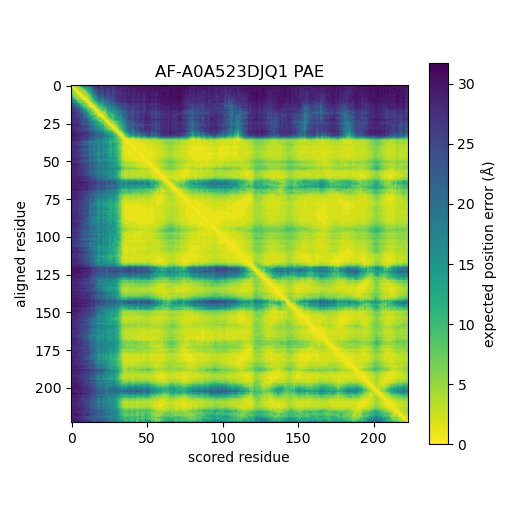9.360 12.903 1.00 90.06 106 ALA A N 1
ATOM 793 C CA . ALA A 1 106 ? -6.739 -9.681 12.941 1.00 90.06 106 ALA A CA 1
ATOM 794 C C . ALA A 1 106 ? -5.992 -9.399 11.624 1.00 90.06 106 ALA A C 1
ATOM 796 O O . ALA A 1 106 ? -4.824 -9.027 11.646 1.00 90.06 106 ALA A O 1
ATOM 797 N N . TRP A 1 107 ? -6.646 -9.529 10.464 1.00 89.69 107 TRP A N 1
ATOM 798 C CA . TRP A 1 107 ? -5.997 -9.274 9.173 1.00 89.69 107 TRP A CA 1
ATOM 799 C C . TRP A 1 107 ? -5.651 -7.791 8.943 1.00 89.69 107 TRP A C 1
ATOM 801 O O . TRP A 1 107 ? -4.708 -7.512 8.199 1.00 89.69 107 TRP A O 1
ATOM 811 N N . MET A 1 108 ? -6.375 -6.849 9.567 1.00 93.50 108 MET A N 1
ATOM 812 C CA . MET A 1 108 ? -6.054 -5.414 9.498 1.00 93.50 108 MET A CA 1
ATOM 813 C C . MET A 1 108 ? -4.836 -5.068 10.355 1.00 93.50 108 MET A C 1
ATOM 815 O O . MET A 1 108 ? -4.028 -4.240 9.953 1.00 93.50 108 MET A O 1
ATOM 819 N N . ALA A 1 109 ? -4.679 -5.754 11.489 1.00 93.44 109 ALA A N 1
ATOM 820 C CA . ALA A 1 109 ? -3.532 -5.612 12.380 1.00 93.44 109 ALA A CA 1
ATOM 821 C C . ALA A 1 109 ? -2.314 -6.447 11.944 1.00 93.44 109 ALA A C 1
ATOM 823 O O . ALA A 1 109 ? -1.222 -6.244 12.466 1.00 93.44 109 ALA A O 1
ATOM 824 N N . ALA A 1 110 ? -2.487 -7.393 11.013 1.00 92.44 110 ALA A N 1
ATOM 825 C CA . ALA A 1 110 ? -1.427 -8.298 10.572 1.00 92.44 110 ALA A CA 1
ATOM 826 C C . ALA A 1 110 ? -0.209 -7.525 10.027 1.00 92.44 110 ALA A C 1
ATOM 828 O O . ALA A 1 110 ? -0.418 -6.514 9.356 1.00 92.44 110 ALA A O 1
ATOM 829 N N . PRO A 1 111 ? 1.029 -8.014 10.233 1.00 93.38 111 PRO A N 1
ATOM 830 C CA . PRO A 1 111 ? 2.291 -7.343 9.889 1.00 93.38 111 PRO A CA 1
ATOM 831 C C . PRO A 1 111 ? 2.565 -7.349 8.373 1.00 93.38 111 PRO A C 1
ATOM 833 O O . PRO A 1 111 ? 3.520 -7.937 7.868 1.00 93.38 111 PRO A O 1
ATOM 836 N N . VAL A 1 112 ? 1.677 -6.715 7.616 1.00 93.62 112 VAL A N 1
ATOM 837 C CA . VAL A 1 112 ? 1.682 -6.661 6.158 1.00 93.62 112 VAL A CA 1
ATOM 838 C C . VAL A 1 112 ? 1.333 -5.238 5.747 1.00 93.62 112 VAL A C 1
ATOM 840 O O . VAL A 1 112 ? 0.335 -4.691 6.215 1.00 93.62 112 VAL A O 1
ATOM 843 N N . PHE A 1 113 ? 2.119 -4.644 4.856 1.00 94.25 113 PHE A N 1
ATOM 844 C CA . PHE A 1 113 ? 1.761 -3.373 4.227 1.00 94.25 113 PHE A CA 1
ATOM 845 C C . PHE A 1 113 ? 1.319 -3.604 2.792 1.00 94.25 113 PHE A C 1
ATOM 847 O O . PHE A 1 113 ? 1.753 -4.553 2.131 1.00 94.25 113 PHE A O 1
ATOM 854 N N . TYR A 1 114 ? 0.423 -2.745 2.320 1.00 95.56 114 TYR A N 1
ATOM 855 C CA . TYR A 1 114 ? -0.022 -2.756 0.935 1.00 95.56 114 TYR A CA 1
ATOM 856 C C . TYR A 1 114 ? 0.641 -1.607 0.195 1.00 95.56 114 TYR A C 1
ATOM 858 O O . TYR A 1 114 ? 0.700 -0.498 0.715 1.00 95.56 114 TYR A O 1
ATOM 866 N N . VAL A 1 115 ? 1.100 -1.864 -1.023 1.00 96.12 115 VAL A N 1
ATOM 867 C CA . VAL A 1 115 ? 1.565 -0.836 -1.953 1.00 96.12 115 VAL A CA 1
ATOM 868 C C . VAL A 1 115 ? 0.595 -0.796 -3.115 1.00 96.12 115 VAL A C 1
ATOM 870 O O . VAL A 1 115 ? 0.433 -1.804 -3.800 1.00 96.12 115 VAL A O 1
ATOM 873 N N . ALA A 1 116 ? -0.046 0.348 -3.328 1.00 95.81 116 ALA A N 1
ATOM 874 C CA . ALA A 1 116 ? -0.858 0.628 -4.500 1.00 95.81 116 ALA A CA 1
ATOM 875 C C . ALA A 1 116 ? -0.041 1.504 -5.455 1.00 95.81 116 ALA A C 1
ATOM 877 O O . ALA A 1 116 ? 0.290 2.634 -5.111 1.00 95.81 116 ALA A O 1
ATOM 878 N N . LEU A 1 117 ? 0.300 0.993 -6.633 1.00 95.50 117 LEU A N 1
ATOM 879 C CA . LEU A 1 117 ? 1.026 1.717 -7.674 1.00 95.50 117 LEU A CA 1
ATOM 880 C C . LEU A 1 117 ? 0.085 2.097 -8.815 1.00 95.50 117 LEU A C 1
ATOM 882 O O . LEU A 1 117 ? -0.809 1.337 -9.200 1.00 95.50 117 LEU A O 1
ATOM 886 N N . ARG A 1 118 ? 0.332 3.272 -9.384 1.00 93.44 118 ARG A N 1
ATOM 887 C CA . ARG A 1 118 ? -0.332 3.771 -10.586 1.00 93.44 118 ARG A CA 1
ATOM 888 C C . ARG A 1 118 ? 0.096 2.975 -11.816 1.00 93.44 118 ARG A C 1
ATOM 890 O O . ARG A 1 118 ? 1.163 2.354 -11.855 1.00 93.44 118 ARG A O 1
ATOM 897 N N . THR A 1 119 ? -0.727 3.022 -12.852 1.00 89.44 119 THR A N 1
ATOM 898 C CA . THR A 1 119 ? -0.283 2.676 -14.204 1.00 89.44 119 THR A CA 1
ATOM 899 C C . THR A 1 119 ? 0.680 3.758 -14.724 1.00 89.44 119 THR A C 1
ATOM 901 O O . THR A 1 119 ? 0.494 4.939 -14.439 1.00 89.44 119 THR A O 1
ATOM 904 N N . PRO A 1 120 ? 1.727 3.407 -15.492 1.00 82.62 120 PRO A N 1
ATOM 905 C CA . PRO A 1 120 ? 2.692 4.378 -16.018 1.00 82.62 120 PRO A CA 1
ATOM 906 C C . PRO A 1 120 ? 2.102 5.335 -17.064 1.00 82.62 120 PRO A C 1
ATOM 908 O O . PRO A 1 120 ? 2.711 6.362 -17.365 1.00 82.62 120 PRO A O 1
ATOM 911 N N . SER A 1 121 ? 0.931 5.016 -17.627 1.00 71.38 121 SER A N 1
ATOM 912 C CA . SER A 1 121 ? 0.181 5.903 -18.516 1.00 71.38 121 SER A CA 1
ATOM 913 C C . SER A 1 121 ? -1.292 5.501 -18.594 1.00 71.38 121 SER A C 1
ATOM 915 O O . SER A 1 121 ? -1.614 4.387 -19.007 1.00 71.38 121 SER A O 1
ATOM 917 N N . VAL A 1 122 ? -2.187 6.450 -18.303 1.00 60.62 122 VAL A N 1
ATOM 918 C CA . VAL A 1 122 ? -3.646 6.265 -18.417 1.00 60.62 122 VAL A CA 1
ATOM 919 C C . VAL A 1 122 ? -4.075 6.025 -19.869 1.00 60.62 122 VAL A C 1
ATOM 921 O O . VAL A 1 122 ? -4.989 5.252 -20.133 1.00 60.62 122 VAL A O 1
ATOM 924 N N . ALA A 1 123 ? -3.376 6.643 -20.830 1.00 53.31 123 ALA A N 1
ATOM 925 C CA . ALA A 1 123 ? -3.703 6.568 -22.255 1.00 53.31 123 ALA A CA 1
ATOM 926 C C . ALA A 1 123 ? -3.446 5.185 -22.878 1.00 53.31 123 ALA A C 1
ATOM 928 O O . ALA A 1 123 ? -3.900 4.934 -23.988 1.00 53.31 123 ALA A O 1
ATOM 929 N N . ARG A 1 124 ? -2.711 4.306 -22.183 1.00 60.72 124 ARG A N 1
ATOM 930 C CA . ARG A 1 124 ? -2.354 2.961 -22.658 1.00 60.72 124 ARG A CA 1
ATOM 931 C C . ARG A 1 124 ? -2.854 1.847 -21.752 1.00 60.72 124 ARG A C 1
ATOM 933 O O . ARG A 1 124 ? -2.577 0.698 -22.050 1.00 60.72 124 ARG A O 1
ATOM 940 N N . ALA A 1 125 ? -3.578 2.151 -20.671 1.00 61.25 125 ALA A N 1
ATOM 941 C CA . ALA A 1 125 ? -3.936 1.162 -19.650 1.00 61.25 125 ALA A CA 1
ATOM 942 C C . ALA A 1 125 ? -4.669 -0.072 -20.216 1.00 61.25 125 ALA A C 1
ATOM 944 O O . ALA A 1 125 ? -4.439 -1.176 -19.738 1.00 61.25 125 ALA A O 1
ATOM 945 N N . ALA A 1 126 ? -5.490 0.101 -21.261 1.00 64.31 126 ALA A N 1
ATOM 946 C CA . ALA A 1 126 ? -6.182 -1.000 -21.940 1.00 64.31 126 ALA A CA 1
ATOM 947 C C . ALA A 1 126 ? -5.255 -1.894 -22.790 1.00 64.31 126 ALA A C 1
ATOM 949 O O . ALA A 1 126 ? -5.580 -3.056 -23.019 1.00 64.31 126 ALA A O 1
ATOM 950 N N . ASP A 1 127 ? -4.112 -1.364 -23.227 1.00 70.19 127 ASP A N 1
ATOM 951 C CA . ASP A 1 127 ? -3.118 -2.059 -24.054 1.00 70.19 127 ASP A CA 1
ATOM 952 C C . ASP A 1 127 ? -1.982 -2.663 -23.211 1.00 70.19 127 ASP A C 1
ATOM 954 O O . ASP A 1 127 ? -1.092 -3.334 -23.737 1.00 70.19 127 ASP A O 1
ATOM 958 N N . LEU A 1 128 ? -1.972 -2.398 -21.900 1.00 75.31 128 LEU A N 1
ATOM 959 C CA . LEU A 1 128 ? -0.976 -2.945 -20.991 1.00 75.31 128 LEU A CA 1
ATOM 960 C C . LEU A 1 128 ? -1.309 -4.405 -20.673 1.00 75.31 128 LEU A C 1
ATOM 962 O O . LEU A 1 128 ? -2.410 -4.738 -20.235 1.00 75.31 128 LEU A O 1
ATOM 966 N N . GLY A 1 129 ? -0.316 -5.279 -20.829 1.00 76.88 129 GLY A N 1
ATOM 967 C CA . GLY A 1 129 ? -0.393 -6.640 -20.311 1.00 76.88 129 GLY A CA 1
ATOM 968 C C . GLY A 1 129 ? -0.462 -6.678 -18.779 1.00 76.88 129 GLY A C 1
ATOM 969 O O . GLY A 1 129 ? -0.267 -5.670 -18.095 1.00 76.88 129 GLY A O 1
ATOM 970 N N . ALA A 1 130 ? -0.683 -7.876 -18.229 1.00 83.38 130 ALA A N 1
ATOM 971 C CA . ALA A 1 130 ? -0.705 -8.079 -16.783 1.00 83.38 130 ALA A CA 1
ATOM 972 C C . ALA A 1 130 ? 0.604 -7.579 -16.133 1.00 83.38 130 ALA A C 1
ATOM 974 O O . ALA A 1 130 ? 1.692 -7.943 -16.601 1.00 83.38 130 ALA A O 1
ATOM 975 N N . PRO A 1 131 ? 0.526 -6.771 -15.060 1.00 86.94 131 PRO A N 1
ATOM 976 C CA . PRO A 1 131 ? 1.716 -6.238 -14.425 1.00 86.94 131 PRO A CA 1
ATOM 977 C C . PRO A 1 131 ? 2.530 -7.333 -13.737 1.00 86.94 131 PRO A C 1
ATOM 979 O O . PRO A 1 131 ? 1.991 -8.293 -13.186 1.00 86.94 131 PRO A O 1
ATOM 982 N N . SER A 1 132 ? 3.841 -7.130 -13.682 1.00 88.25 132 SER A N 1
ATOM 983 C CA . SER A 1 132 ? 4.727 -7.820 -12.740 1.00 88.25 132 SER A CA 1
ATOM 984 C C . SER A 1 132 ? 5.372 -6.810 -11.795 1.00 88.25 132 SER A C 1
ATOM 986 O O . SER A 1 132 ? 5.451 -5.6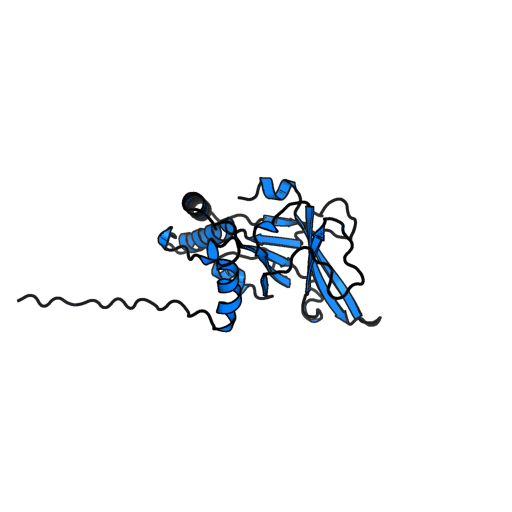24 -12.110 1.00 88.25 132 SER A O 1
ATOM 988 N N . LEU A 1 133 ? 5.803 -7.268 -10.619 1.00 90.88 133 LEU A N 1
ATOM 989 C CA . LEU A 1 133 ? 6.356 -6.410 -9.572 1.00 90.88 133 LEU A CA 1
ATOM 990 C C . LEU A 1 133 ? 7.768 -6.831 -9.181 1.00 90.88 133 LEU A C 1
ATOM 992 O O . LEU A 1 133 ? 8.044 -8.023 -9.025 1.00 90.88 133 LEU A O 1
ATOM 996 N N . ALA A 1 134 ? 8.618 -5.837 -8.936 1.00 91.12 134 ALA A N 1
ATOM 997 C CA . ALA A 1 134 ? 9.901 -6.013 -8.277 1.00 91.12 134 ALA A CA 1
ATOM 998 C C . ALA A 1 134 ? 10.095 -4.988 -7.158 1.00 91.12 134 ALA A C 1
ATOM 1000 O O . ALA A 1 134 ? 9.633 -3.851 -7.239 1.00 91.12 134 ALA A O 1
ATOM 1001 N N . VAL A 1 135 ? 10.820 -5.410 -6.128 1.00 93.19 135 VAL A N 1
ATOM 1002 C CA . VAL A 1 135 ? 11.370 -4.553 -5.080 1.00 93.19 135 VAL A CA 1
ATOM 1003 C C . VAL A 1 135 ? 12.879 -4.619 -5.213 1.00 93.19 135 VAL A C 1
ATOM 1005 O O . VAL A 1 135 ? 13.459 -5.698 -5.083 1.00 93.19 135 VAL A O 1
ATOM 1008 N N . VAL A 1 136 ? 13.521 -3.492 -5.483 1.00 91.19 136 VAL A N 1
ATOM 1009 C CA . VAL A 1 136 ? 14.968 -3.424 -5.727 1.00 91.19 136 VAL A CA 1
ATOM 1010 C C . VAL A 1 136 ? 15.604 -2.322 -4.886 1.00 91.19 136 VAL A C 1
ATOM 1012 O O . VAL A 1 136 ? 14.886 -1.443 -4.408 1.00 91.19 136 VAL A O 1
ATOM 1015 N N . PRO A 1 137 ? 16.933 -2.336 -4.670 1.00 91.25 137 PRO A N 1
ATOM 1016 C CA . PRO A 1 137 ? 17.606 -1.184 -4.083 1.00 91.25 137 PRO A CA 1
ATOM 1017 C C . PRO A 1 137 ? 17.335 0.079 -4.909 1.00 91.25 137 PRO A C 1
ATOM 1019 O O . PRO A 1 137 ? 17.234 0.009 -6.137 1.00 91.25 137 PRO A O 1
ATOM 1022 N N . ALA A 1 138 ? 17.242 1.229 -4.248 1.00 89.69 138 ALA A N 1
ATOM 1023 C CA . ALA A 1 138 ? 17.025 2.507 -4.912 1.00 89.69 138 ALA A CA 1
ATOM 1024 C C . ALA A 1 138 ? 18.057 2.749 -6.026 1.00 89.69 138 ALA A C 1
ATOM 1026 O O . ALA A 1 138 ? 19.264 2.607 -5.823 1.00 89.69 138 ALA A O 1
ATOM 1027 N N . GLY A 1 139 ? 17.569 3.094 -7.220 1.00 85.62 139 GLY A N 1
ATOM 1028 C CA . GLY A 1 139 ? 18.407 3.372 -8.390 1.00 85.62 139 GLY A CA 1
ATOM 1029 C C . GLY A 1 139 ? 18.941 2.125 -9.102 1.00 85.62 139 GLY A C 1
ATOM 1030 O O . GLY A 1 139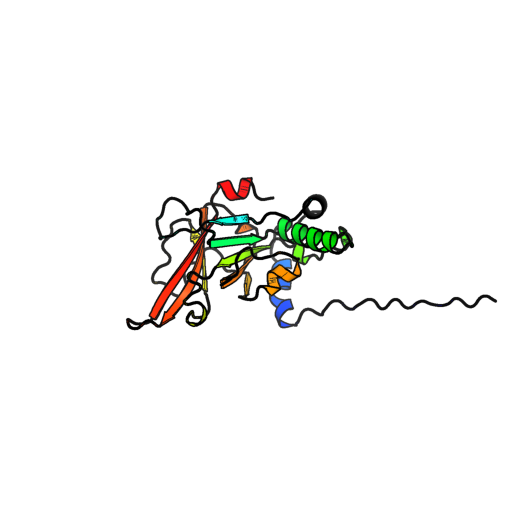 ? 19.631 2.256 -10.112 1.00 85.62 139 GLY A O 1
ATOM 1031 N N . PHE A 1 140 ? 18.612 0.921 -8.627 1.00 86.62 140 PHE A N 1
ATOM 1032 C CA . PHE A 1 140 ? 19.019 -0.313 -9.285 1.00 86.62 140 PHE A CA 1
ATOM 1033 C C . PHE A 1 140 ? 18.258 -0.514 -10.601 1.00 86.62 140 PHE A C 1
ATOM 1035 O O . PHE A 1 140 ? 17.030 -0.368 -10.666 1.00 86.62 140 PHE A O 1
ATOM 1042 N N . ALA A 1 141 ? 19.003 -0.878 -11.645 1.00 82.94 141 ALA A N 1
ATOM 1043 C CA . ALA A 1 141 ? 18.454 -1.147 -12.962 1.00 82.94 141 ALA A CA 1
ATOM 1044 C C . ALA A 1 141 ? 17.658 -2.451 -12.987 1.00 82.94 141 ALA A C 1
ATOM 1046 O O . ALA A 1 141 ? 18.101 -3.490 -12.506 1.00 82.94 141 ALA A O 1
ATOM 1047 N N . THR A 1 142 ? 16.484 -2.394 -13.599 1.00 77.12 142 THR A N 1
ATOM 1048 C CA . THR A 1 142 ? 15.541 -3.515 -13.694 1.00 77.12 142 THR A CA 1
ATOM 1049 C C . THR A 1 142 ? 15.331 -3.961 -15.138 1.00 77.12 142 THR A C 1
ATOM 1051 O O . THR A 1 142 ? 14.257 -4.417 -15.521 1.00 77.12 142 THR A O 1
ATOM 1054 N N . CYS A 1 143 ? 16.334 -3.762 -15.993 1.00 69.00 143 CYS A N 1
ATOM 1055 C CA . CYS A 1 143 ? 16.244 -4.134 -17.396 1.00 69.00 143 CYS A CA 1
ATOM 1056 C C . CYS A 1 143 ? 16.654 -5.599 -17.639 1.00 69.00 143 CYS A C 1
ATOM 1058 O O . CYS A 1 143 ? 17.489 -6.175 -16.941 1.00 69.00 143 CYS A O 1
ATOM 1060 N N . CYS A 1 144 ? 16.064 -6.162 -18.699 1.00 67.44 144 CYS A N 1
ATOM 1061 C CA . CYS A 1 144 ? 16.525 -7.330 -19.461 1.00 67.44 144 CYS A CA 1
ATOM 1062 C C . CYS A 1 144 ? 16.449 -8.726 -18.817 1.00 67.44 144 CYS A C 1
ATOM 1064 O O . CYS A 1 144 ? 16.867 -9.684 -19.467 1.00 67.44 144 CYS A O 1
ATOM 1066 N N . LEU A 1 145 ? 15.907 -8.886 -17.606 1.00 61.91 145 LEU A N 1
ATOM 1067 C CA . LEU A 1 145 ? 15.751 -10.202 -16.971 1.00 61.91 145 LEU A CA 1
ATOM 1068 C C . LEU A 1 145 ? 14.275 -10.566 -16.757 1.00 61.91 145 LEU A C 1
ATOM 1070 O O . LEU A 1 145 ? 13.494 -9.777 -16.231 1.00 61.91 145 LEU A O 1
ATOM 1074 N N . GLU A 1 146 ? 13.907 -11.796 -17.130 1.00 68.19 146 GLU A N 1
ATOM 1075 C CA . GLU A 1 146 ? 12.594 -12.387 -16.850 1.00 68.19 146 GLU A CA 1
ATOM 1076 C C . GLU A 1 146 ? 12.758 -13.702 -16.056 1.00 68.19 146 GLU A C 1
ATOM 1078 O O . GLU A 1 146 ? 13.403 -14.631 -16.548 1.00 68.19 146 GLU A O 1
ATOM 1083 N N . PRO A 1 147 ? 12.179 -13.820 -14.841 1.00 71.19 147 PRO A N 1
ATOM 1084 C CA . PRO A 1 147 ? 11.469 -12.773 -14.103 1.00 71.19 147 PRO A CA 1
ATOM 1085 C C . PRO A 1 147 ? 12.417 -11.668 -13.614 1.00 71.19 147 PRO A C 1
ATOM 1087 O O . PRO A 1 147 ? 13.611 -11.898 -13.420 1.00 71.19 147 PRO A O 1
ATOM 1090 N N . GLN A 1 148 ? 11.859 -10.482 -13.368 1.00 78.12 148 GLN A N 1
ATOM 1091 C CA . GLN A 1 148 ? 12.620 -9.345 -12.860 1.00 78.12 148 GLN A CA 1
ATOM 1092 C C . GLN A 1 148 ? 13.271 -9.672 -11.506 1.00 78.12 148 GLN A C 1
ATOM 1094 O O . GLN A 1 148 ? 12.620 -10.290 -10.651 1.00 78.12 148 GLN A O 1
ATOM 1099 N N . PRO A 1 149 ? 14.541 -9.283 -11.279 1.00 80.56 149 PRO A N 1
ATOM 1100 C CA . PRO A 1 149 ? 15.192 -9.495 -9.998 1.00 80.56 149 PRO A CA 1
ATOM 1101 C C . PRO A 1 149 ? 14.437 -8.714 -8.924 1.00 80.56 149 PRO A C 1
ATOM 1103 O O . PRO A 1 149 ? 14.196 -7.518 -9.059 1.00 80.56 149 PRO A O 1
ATOM 1106 N N . THR A 1 150 ? 14.057 -9.400 -7.850 1.00 89.88 150 THR A N 1
ATOM 1107 C CA . THR A 1 150 ? 13.349 -8.790 -6.726 1.00 89.88 150 THR A CA 1
ATOM 1108 C C . THR A 1 150 ? 13.944 -9.264 -5.410 1.00 89.88 150 THR A C 1
ATOM 1110 O O . THR A 1 150 ? 14.182 -10.458 -5.218 1.00 89.88 150 THR A O 1
ATOM 1113 N N . LEU A 1 151 ? 14.173 -8.325 -4.496 1.00 89.50 151 LEU A N 1
ATOM 1114 C CA . LEU A 1 151 ? 14.630 -8.589 -3.135 1.00 89.50 151 LEU A CA 1
ATOM 1115 C C . LEU A 1 151 ? 13.561 -9.320 -2.324 1.00 89.50 151 LEU A C 1
ATOM 1117 O O . LEU A 1 151 ? 13.880 -10.158 -1.483 1.00 89.50 151 LEU A O 1
ATOM 1121 N N . VAL A 1 152 ? 12.291 -8.984 -2.562 1.00 91.06 152 VAL A N 1
ATOM 1122 C CA . VAL A 1 152 ? 11.147 -9.528 -1.831 1.00 91.06 152 VAL A CA 1
ATOM 1123 C C . VAL A 1 152 ? 10.008 -9.763 -2.811 1.00 91.06 152 VAL A C 1
ATOM 1125 O O . VAL A 1 152 ? 9.651 -8.891 -3.601 1.00 91.06 152 VAL A O 1
ATOM 1128 N N . ARG A 1 153 ? 9.424 -10.962 -2.777 1.00 91.50 153 ARG A N 1
ATOM 1129 C CA . ARG A 1 153 ? 8.223 -11.257 -3.565 1.00 91.50 153 ARG A CA 1
ATOM 1130 C C . ARG A 1 153 ? 6.979 -10.762 -2.828 1.00 91.50 153 ARG A C 1
ATOM 1132 O O . ARG A 1 153 ? 6.916 -10.927 -1.607 1.00 91.50 153 ARG A O 1
ATOM 1139 N N . PRO A 1 154 ? 5.981 -10.220 -3.543 1.00 92.81 154 PRO A N 1
ATOM 1140 C CA . PRO A 1 154 ? 4.703 -9.916 -2.927 1.00 92.81 154 PRO A CA 1
ATOM 1141 C C . PRO A 1 154 ? 4.040 -11.206 -2.431 1.00 92.81 154 PRO A C 1
ATOM 1143 O O . PRO A 1 154 ? 4.130 -12.260 -3.064 1.00 92.81 154 PRO A O 1
ATOM 1146 N N . LEU A 1 155 ? 3.345 -11.110 -1.302 1.00 93.25 155 LEU A N 1
ATOM 1147 C CA . LEU A 1 155 ? 2.523 -12.185 -0.742 1.00 93.25 155 LEU A CA 1
ATOM 1148 C C . LEU A 1 155 ? 1.328 -12.479 -1.650 1.00 93.25 155 LEU A C 1
ATOM 1150 O O . LEU A 1 155 ? 0.914 -13.627 -1.809 1.00 93.25 155 LEU A O 1
ATOM 1154 N N . TRP A 1 156 ? 0.779 -11.420 -2.240 1.00 93.62 156 TRP A N 1
ATOM 1155 C CA . TRP A 1 156 ? -0.235 -11.452 -3.282 1.00 93.62 156 TRP A CA 1
ATOM 1156 C C . TRP A 1 156 ? -0.260 -10.111 -4.018 1.00 93.62 156 TRP A C 1
ATOM 1158 O O . TRP A 1 156 ? 0.250 -9.105 -3.522 1.00 93.62 156 TRP A O 1
ATOM 1168 N N . MET A 1 157 ? -0.888 -10.106 -5.193 1.00 93.50 157 MET A N 1
ATOM 1169 C CA . MET A 1 157 ? -1.109 -8.918 -6.015 1.00 93.50 157 MET A CA 1
ATOM 1170 C C . MET A 1 157 ? -2.512 -8.937 -6.642 1.00 93.50 157 MET A C 1
ATOM 1172 O O . MET A 1 157 ? -3.047 -10.011 -6.947 1.00 93.50 157 MET A O 1
ATOM 1176 N N . ARG A 1 158 ? -3.120 -7.756 -6.780 1.00 91.81 158 ARG A N 1
ATOM 1177 C CA . ARG A 1 158 ? -4.462 -7.503 -7.327 1.00 91.81 158 ARG A CA 1
ATOM 1178 C C . ARG A 1 158 ? -4.504 -6.130 -7.985 1.00 91.81 158 ARG A C 1
ATOM 1180 O O . ARG A 1 158 ? -3.930 -5.198 -7.453 1.00 91.81 158 ARG A O 1
ATOM 1187 N N . ASP A 1 159 ? -5.227 -5.992 -9.076 1.00 88.50 159 ASP A N 1
ATOM 1188 C CA . ASP A 1 159 ? -5.505 -4.738 -9.793 1.00 88.50 159 ASP A CA 1
ATOM 1189 C C . ASP A 1 159 ? -6.886 -4.147 -9.433 1.00 88.50 159 ASP A C 1
ATOM 1191 O O . ASP A 1 159 ? -7.369 -3.218 -10.072 1.00 88.50 159 ASP A O 1
ATOM 1195 N N . ASP A 1 160 ? -7.523 -4.670 -8.381 1.00 88.56 160 ASP A N 1
ATOM 1196 C CA . ASP A 1 160 ? -8.880 -4.309 -7.965 1.00 88.56 160 ASP A CA 1
ATOM 1197 C C . ASP A 1 160 ? -8.872 -3.320 -6.778 1.00 88.56 160 ASP A C 1
ATOM 1199 O O . ASP A 1 160 ? -8.446 -3.695 -5.674 1.00 88.56 160 ASP A O 1
ATOM 1203 N N . PRO A 1 161 ? -9.393 -2.084 -6.937 1.00 87.12 161 PRO A N 1
ATOM 1204 C CA . PRO A 1 161 ? -9.481 -1.108 -5.849 1.00 87.12 161 PRO A CA 1
ATOM 1205 C C . PRO A 1 161 ? -10.382 -1.563 -4.689 1.00 87.12 161 PRO A C 1
ATOM 1207 O O . PRO A 1 161 ? -10.277 -1.026 -3.583 1.00 87.12 161 PRO A O 1
ATO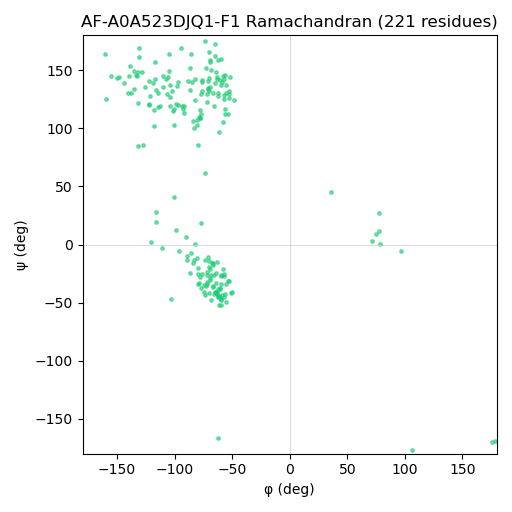M 1210 N N . ALA A 1 162 ? -11.222 -2.592 -4.869 1.00 91.12 162 ALA A N 1
ATOM 1211 C CA . ALA A 1 162 ? -12.007 -3.167 -3.779 1.00 91.12 162 ALA A CA 1
ATOM 1212 C C . ALA A 1 162 ? -11.130 -3.666 -2.617 1.00 91.12 162 ALA A C 1
ATOM 1214 O O . ALA A 1 162 ? -11.610 -3.789 -1.490 1.00 91.12 162 ALA A O 1
ATOM 1215 N N . VAL A 1 163 ? -9.841 -3.933 -2.855 1.00 91.62 163 VAL A N 1
ATOM 1216 C CA . VAL A 1 163 ? -8.880 -4.304 -1.811 1.00 91.62 163 VAL A CA 1
ATOM 1217 C C . VAL A 1 163 ? -8.728 -3.210 -0.750 1.00 91.62 163 VAL A C 1
ATOM 1219 O O . VAL A 1 163 ? -8.761 -3.540 0.437 1.00 91.62 163 VAL A O 1
ATOM 1222 N N . THR A 1 164 ? -8.585 -1.936 -1.135 1.00 92.31 164 THR A N 1
ATOM 1223 C CA . THR A 1 164 ? -8.460 -0.825 -0.169 1.00 92.31 164 THR A CA 1
ATOM 1224 C C . THR A 1 164 ? -9.810 -0.414 0.403 1.00 92.31 164 THR A C 1
ATOM 1226 O O . THR A 1 164 ? -9.919 -0.108 1.592 1.00 92.31 164 THR A O 1
ATOM 1229 N N . ALA A 1 165 ? -10.872 -0.529 -0.401 1.00 92.25 165 ALA A N 1
ATOM 1230 C CA . ALA A 1 165 ? -12.238 -0.260 0.037 1.00 92.25 165 ALA A CA 1
ATOM 1231 C C . ALA A 1 165 ? -12.680 -1.157 1.212 1.00 92.25 165 ALA A C 1
ATOM 1233 O O . ALA A 1 165 ? -13.487 -0.733 2.037 1.00 92.25 165 ALA A O 1
ATOM 1234 N N . ARG A 1 166 ? -12.118 -2.371 1.352 1.00 91.88 166 ARG A N 1
ATOM 1235 C CA . ARG A 1 166 ? -12.384 -3.285 2.487 1.00 91.88 166 ARG A CA 1
ATOM 1236 C C . ARG A 1 166 ? -12.075 -2.681 3.858 1.00 91.88 166 ARG A C 1
ATOM 1238 O O . ARG A 1 166 ? -12.671 -3.110 4.840 1.00 91.88 166 ARG A O 1
ATOM 1245 N N . PHE A 1 167 ? -11.145 -1.733 3.930 1.00 93.56 167 PHE A N 1
ATOM 1246 C CA . PHE A 1 167 ? -10.830 -0.990 5.151 1.00 93.56 167 PHE A CA 1
ATOM 1247 C C . PHE A 1 167 ? -11.150 0.504 5.009 1.00 93.56 167 PHE A C 1
ATOM 1249 O O . PHE A 1 167 ? -10.654 1.315 5.776 1.00 93.56 167 PHE A O 1
ATOM 1256 N N . GLY A 1 168 ? -11.997 0.873 4.043 1.00 93.38 168 GLY A N 1
ATOM 1257 C CA . GLY A 1 168 ? -12.506 2.235 3.897 1.00 93.38 168 GLY A CA 1
ATOM 1258 C C . GLY A 1 168 ? -11.513 3.253 3.338 1.00 93.38 168 GLY A C 1
ATOM 1259 O O . GLY A 1 168 ? -11.828 4.437 3.348 1.00 93.38 168 GLY A O 1
ATOM 1260 N N . ALA A 1 169 ? -10.347 2.823 2.848 1.00 93.44 169 ALA A N 1
ATOM 1261 C CA . ALA A 1 169 ? -9.372 3.736 2.265 1.00 93.44 169 ALA A CA 1
ATOM 1262 C C . ALA A 1 169 ? -9.657 4.030 0.794 1.00 93.44 169 ALA A C 1
ATOM 1264 O O . ALA A 1 169 ? -9.948 3.128 -0.003 1.00 93.44 169 ALA A O 1
ATOM 1265 N N . THR A 1 170 ? -9.473 5.293 0.425 1.00 86.69 170 THR A N 1
ATOM 1266 C CA . THR A 1 170 ? -9.449 5.741 -0.963 1.00 86.69 170 THR A CA 1
ATOM 1267 C C . THR A 1 170 ? -8.038 5.654 -1.525 1.00 86.69 170 THR A C 1
ATOM 1269 O O . THR A 1 170 ? -7.058 5.992 -0.858 1.00 86.69 170 THR A O 1
ATOM 1272 N N . VAL A 1 171 ? -7.935 5.229 -2.781 1.00 84.62 171 VAL A N 1
ATOM 1273 C CA . VAL A 1 171 ? -6.713 5.395 -3.568 1.00 84.62 171 VAL A CA 1
ATOM 1274 C C . VAL A 1 171 ? -6.736 6.820 -4.133 1.00 84.62 171 VAL A C 1
ATOM 1276 O O . VAL A 1 171 ? -7.714 7.165 -4.797 1.00 84.62 171 VAL A O 1
ATOM 1279 N N . PRO A 1 172 ? -5.715 7.666 -3.895 1.00 85.44 172 PRO A N 1
ATOM 1280 C CA . PRO A 1 172 ? -5.762 9.090 -4.256 1.00 85.44 172 PRO A CA 1
ATOM 1281 C C . PRO A 1 172 ? -5.549 9.355 -5.756 1.00 85.44 172 PRO A C 1
ATOM 1283 O O . PRO A 1 172 ? -5.207 10.463 -6.162 1.00 85.44 172 PRO A O 1
ATOM 1286 N N . PHE A 1 173 ? -5.724 8.338 -6.595 1.00 87.31 173 PHE A N 1
ATOM 1287 C CA . PHE A 1 173 ? -5.556 8.404 -8.036 1.00 87.31 173 PHE A CA 1
ATOM 1288 C C . PHE A 1 173 ? -6.518 7.434 -8.729 1.00 87.31 173 PHE A C 1
ATOM 1290 O O . PHE A 1 173 ? -6.814 6.353 -8.218 1.00 87.31 173 PHE A O 1
ATOM 1297 N N . SER A 1 174 ? -7.027 7.837 -9.894 1.00 86.38 174 SER A N 1
ATOM 1298 C CA . SER A 1 174 ? -8.013 7.073 -10.672 1.00 86.38 174 SER A CA 1
ATOM 1299 C C . SER A 1 174 ? -7.386 6.008 -11.573 1.00 86.38 174 SER A C 1
ATOM 1301 O O . SER A 1 174 ? -8.080 5.111 -12.039 1.00 86.38 174 SER A O 1
ATOM 1303 N N . ASP A 1 175 ? -6.081 6.095 -11.811 1.00 89.19 175 ASP A N 1
ATOM 1304 C CA . ASP A 1 175 ? -5.302 5.243 -12.705 1.00 89.19 175 ASP A CA 1
ATOM 1305 C C . ASP A 1 175 ? -4.521 4.164 -11.941 1.00 89.19 175 ASP A C 1
ATOM 1307 O O . ASP A 1 175 ? -3.362 3.876 -12.258 1.00 89.19 175 ASP A O 1
ATOM 1311 N N . LEU A 1 176 ? -5.159 3.569 -10.925 1.00 90.88 176 LEU A N 1
ATOM 1312 C CA . LEU A 1 176 ? -4.614 2.434 -10.182 1.00 90.88 176 LEU A CA 1
ATOM 1313 C C . LEU A 1 176 ? -4.209 1.322 -11.152 1.00 90.88 176 LEU A C 1
ATOM 1315 O O . LEU A 1 176 ? -5.018 0.863 -11.952 1.00 90.88 176 LEU A O 1
ATOM 1319 N N . GLY A 1 177 ? -2.958 0.881 -11.053 1.00 90.25 177 GLY A N 1
ATOM 1320 C CA . GLY A 1 177 ? -2.447 -0.219 -11.860 1.00 90.25 177 GLY A CA 1
ATOM 1321 C C . GLY A 1 177 ? -2.352 -1.524 -11.089 1.00 90.25 177 GLY A C 1
ATOM 1322 O O . GLY A 1 177 ? -2.788 -2.563 -11.573 1.00 90.25 177 GLY A O 1
ATOM 1323 N N . ILE A 1 178 ? -1.796 -1.488 -9.876 1.00 93.31 178 ILE A N 1
ATOM 1324 C CA . ILE A 1 178 ? -1.649 -2.697 -9.067 1.00 93.31 178 ILE A CA 1
ATOM 1325 C C . ILE A 1 178 ? -1.584 -2.388 -7.576 1.00 93.31 178 ILE A C 1
ATOM 1327 O O . ILE A 1 178 ? -0.991 -1.404 -7.153 1.00 93.31 178 ILE A O 1
ATOM 1331 N N . ILE A 1 179 ? -2.153 -3.276 -6.773 1.00 95.25 179 ILE A N 1
ATOM 1332 C CA . ILE A 1 179 ? -2.014 -3.350 -5.324 1.00 95.25 179 ILE A CA 1
ATOM 1333 C C . ILE A 1 179 ? -1.297 -4.653 -4.990 1.00 95.25 179 ILE A C 1
ATOM 1335 O O . ILE A 1 179 ? -1.697 -5.729 -5.440 1.00 95.25 179 ILE A O 1
ATOM 1339 N N . ALA A 1 180 ? -0.265 -4.584 -4.162 1.00 96.19 180 ALA A N 1
ATOM 1340 C CA . ALA A 1 180 ? 0.424 -5.765 -3.669 1.00 96.19 180 ALA A CA 1
ATOM 1341 C C . ALA A 1 180 ? 0.669 -5.702 -2.171 1.00 96.19 180 ALA A C 1
ATOM 1343 O O . ALA A 1 180 ? 0.920 -4.637 -1.614 1.00 96.19 180 ALA A O 1
ATOM 1344 N N . ALA A 1 181 ? 0.616 -6.866 -1.535 1.00 96.12 181 ALA A N 1
ATOM 1345 C CA . ALA A 1 181 ? 0.947 -7.020 -0.131 1.00 96.12 181 ALA A CA 1
ATOM 1346 C C . ALA A 1 181 ? 2.374 -7.514 0.049 1.00 96.12 181 ALA A C 1
ATOM 1348 O O . ALA A 1 181 ? 2.785 -8.485 -0.590 1.00 96.12 181 ALA A O 1
ATOM 1349 N N . TYR A 1 182 ? 3.081 -6.907 0.992 1.00 94.75 182 TYR A N 1
ATOM 1350 C CA . TYR A 1 182 ? 4.431 -7.283 1.379 1.00 94.75 182 TYR A CA 1
ATOM 1351 C C . TYR A 1 182 ? 4.523 -7.479 2.898 1.00 94.75 182 TYR A C 1
ATOM 1353 O O . TYR A 1 182 ? 3.801 -6.810 3.643 1.00 94.75 182 TYR A O 1
ATOM 1361 N N . PRO A 1 183 ? 5.392 -8.390 3.369 1.00 92.94 183 PRO A N 1
ATOM 1362 C CA . PRO A 1 183 ? 5.703 -8.513 4.795 1.00 92.94 183 PRO A CA 1
ATOM 1363 C C . PRO A 1 183 ? 6.261 -7.183 5.323 1.00 92.94 183 PRO A C 1
ATOM 1365 O O . PRO A 1 183 ? 7.029 -6.538 4.610 1.00 92.94 183 PRO A O 1
ATOM 1368 N N . ILE A 1 184 ? 5.882 -6.755 6.532 1.00 90.31 184 ILE A N 1
ATOM 1369 C CA . ILE A 1 184 ? 6.262 -5.438 7.085 1.00 90.31 184 ILE A CA 1
ATOM 1370 C C . ILE A 1 184 ? 7.778 -5.216 7.158 1.00 90.31 184 ILE A C 1
ATOM 1372 O O . ILE A 1 184 ? 8.248 -4.097 7.033 1.00 90.31 184 ILE A O 1
ATOM 1376 N N . GLU A 1 185 ? 8.563 -6.280 7.240 1.00 88.19 185 GLU A N 1
ATOM 1377 C CA . GLU A 1 185 ? 10.027 -6.274 7.253 1.00 88.19 185 GLU A CA 1
ATOM 1378 C C . GLU A 1 185 ? 10.637 -5.812 5.920 1.00 88.19 185 GLU A C 1
ATOM 1380 O O . GLU A 1 185 ? 11.815 -5.453 5.849 1.00 88.19 185 GLU A O 1
ATOM 1385 N N . ALA A 1 186 ? 9.849 -5.825 4.841 1.00 88.44 186 ALA A N 1
ATOM 1386 C CA . ALA A 1 186 ? 10.235 -5.235 3.567 1.00 88.44 186 ALA A CA 1
ATOM 1387 C C . ALA A 1 186 ? 10.033 -3.712 3.529 1.00 88.44 186 ALA A C 1
ATOM 1389 O O . ALA A 1 186 ? 10.537 -3.078 2.605 1.00 88.44 186 ALA A O 1
ATOM 1390 N N . LEU A 1 187 ? 9.340 -3.125 4.512 1.00 88.38 187 LEU A N 1
ATOM 1391 C CA . LEU A 1 187 ? 9.149 -1.683 4.632 1.00 88.38 187 LEU A CA 1
ATOM 1392 C C . LEU A 1 187 ? 10.402 -1.049 5.248 1.00 88.38 187 LEU A C 1
ATOM 1394 O O . LEU A 1 187 ? 10.524 -0.888 6.458 1.00 88.38 187 LEU A O 1
ATOM 1398 N N . ARG A 1 188 ? 11.374 -0.743 4.393 1.00 87.31 188 ARG A N 1
ATOM 1399 C CA . ARG A 1 188 ? 12.666 -0.152 4.758 1.00 87.31 188 ARG A CA 1
ATOM 1400 C C . ARG A 1 188 ? 13.091 0.815 3.665 1.00 87.31 188 ARG A C 1
ATOM 1402 O O . ARG A 1 188 ? 12.906 0.523 2.486 1.00 87.31 188 ARG A O 1
ATOM 1409 N N . GLY A 1 189 ? 13.634 1.958 4.060 1.00 86.88 189 GLY A N 1
ATOM 1410 C CA . GLY A 1 189 ? 14.020 3.001 3.121 1.00 86.88 189 GLY A CA 1
ATOM 1411 C C . GLY A 1 189 ? 15.155 2.586 2.187 1.00 86.88 189 GLY A C 1
ATOM 1412 O O . GLY A 1 189 ? 15.884 1.624 2.443 1.00 86.88 189 GLY A O 1
ATOM 1413 N N . GLY A 1 190 ? 15.301 3.327 1.091 1.00 89.12 190 GLY A N 1
ATOM 1414 C CA . GLY A 1 190 ? 16.273 3.029 0.039 1.00 89.12 190 GLY A CA 1
ATOM 1415 C C . GLY A 1 190 ? 15.829 1.897 -0.888 1.00 89.12 190 GLY A C 1
ATOM 1416 O O . GLY A 1 190 ? 16.677 1.202 -1.453 1.00 89.12 190 GLY A O 1
ATOM 1417 N N . LEU A 1 191 ? 14.518 1.701 -1.044 1.00 92.38 191 LEU A N 1
ATOM 1418 C CA . LEU A 1 191 ? 13.933 0.714 -1.948 1.00 92.38 191 LEU A CA 1
ATOM 1419 C C . LEU A 1 191 ? 13.106 1.388 -3.043 1.00 92.38 191 LEU A C 1
ATOM 1421 O O . LEU A 1 191 ? 12.373 2.339 -2.782 1.00 92.38 191 LEU A O 1
ATOM 1425 N N . ASP A 1 192 ? 13.177 0.832 -4.249 1.00 93.62 192 ASP A N 1
ATOM 1426 C CA . ASP A 1 192 ? 12.264 1.143 -5.343 1.00 93.62 192 ASP A CA 1
ATOM 1427 C C . ASP A 1 192 ? 11.255 -0.008 -5.498 1.00 93.62 192 ASP A C 1
ATOM 1429 O O . ASP A 1 192 ? 11.633 -1.175 -5.652 1.00 93.62 192 ASP A O 1
ATOM 1433 N N . PHE A 1 193 ? 9.966 0.329 -5.495 1.00 94.75 193 PHE A N 1
ATOM 1434 C CA . PHE A 1 193 ? 8.873 -0.549 -5.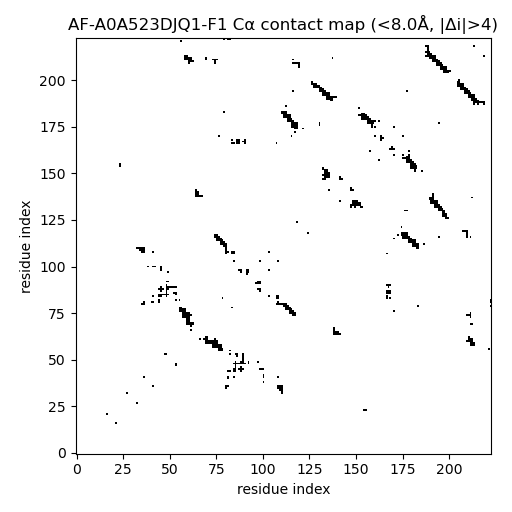904 1.00 94.75 193 PHE A CA 1
ATOM 1435 C C . PHE A 1 193 ? 8.568 -0.286 -7.374 1.00 94.75 193 PHE A C 1
ATOM 1437 O O . PHE A 1 193 ? 8.207 0.830 -7.755 1.00 94.75 193 PHE A O 1
ATOM 1444 N N . VAL A 1 194 ? 8.715 -1.316 -8.202 1.00 93.12 194 VAL A N 1
ATOM 1445 C CA . VAL A 1 194 ? 8.639 -1.191 -9.658 1.00 93.12 194 VAL A CA 1
ATOM 1446 C C . VAL A 1 194 ? 7.547 -2.100 -10.199 1.00 93.12 194 VAL A C 1
ATOM 1448 O O . VAL A 1 194 ? 7.607 -3.318 -10.026 1.00 93.12 194 VAL A O 1
ATOM 1451 N N . ALA A 1 195 ? 6.557 -1.507 -10.864 1.00 92.19 195 ALA A N 1
ATOM 1452 C CA . ALA A 1 195 ? 5.554 -2.220 -11.643 1.00 92.19 195 ALA A CA 1
ATOM 1453 C C . ALA A 1 195 ? 5.923 -2.188 -13.125 1.00 92.19 195 ALA A C 1
ATOM 1455 O O . ALA A 1 195 ? 6.027 -1.111 -13.708 1.00 92.19 195 ALA A O 1
ATOM 1456 N N . PHE A 1 196 ? 6.087 -3.363 -13.729 1.00 88.38 196 PHE A N 1
ATOM 1457 C CA . PHE A 1 196 ? 6.377 -3.533 -15.152 1.00 88.38 196 PHE A CA 1
ATOM 1458 C C . PHE A 1 196 ? 5.122 -3.943 -15.889 1.00 88.38 196 PHE A C 1
ATOM 1460 O O . PHE A 1 196 ? 4.472 -4.914 -15.499 1.00 88.38 196 PHE A O 1
ATOM 1467 N N . TYR A 1 197 ? 4.856 -3.276 -17.001 1.00 86.19 197 TYR A N 1
ATOM 1468 C CA . TYR A 1 197 ? 3.766 -3.602 -17.902 1.00 86.19 197 TYR A CA 1
ATOM 1469 C C . TYR A 1 197 ? 4.346 -3.891 -19.277 1.00 86.19 197 TYR A C 1
ATOM 1471 O O . TYR A 1 197 ? 5.117 -3.089 -19.809 1.00 86.19 197 TYR A O 1
ATOM 1479 N N . ARG A 1 198 ? 3.982 -5.041 -19.846 1.00 79.50 198 ARG A N 1
ATOM 1480 C CA . ARG A 1 198 ? 4.355 -5.375 -21.222 1.00 79.50 198 ARG A CA 1
ATOM 1481 C C . ARG A 1 198 ? 3.473 -4.592 -22.182 1.00 79.50 198 ARG A C 1
ATOM 1483 O O . ARG A 1 198 ? 2.274 -4.459 -21.942 1.00 79.50 198 ARG A O 1
ATOM 1490 N N . VAL A 1 199 ? 4.081 -4.108 -23.254 1.00 77.81 199 VAL A N 1
ATOM 1491 C CA . VAL A 1 199 ? 3.405 -3.409 -24.344 1.00 77.81 199 VAL A CA 1
ATOM 1492 C C . VAL A 1 199 ? 3.884 -4.011 -25.651 1.00 77.81 199 VAL A C 1
ATOM 1494 O O . VAL A 1 199 ? 5.084 -3.987 -25.940 1.00 77.81 199 VAL A O 1
ATOM 1497 N N . ASP A 1 200 ? 2.948 -4.516 -26.443 1.00 74.00 200 ASP A N 1
ATOM 1498 C CA . ASP A 1 200 ? 3.229 -4.962 -27.802 1.00 74.00 200 ASP A CA 1
ATOM 1499 C C . ASP A 1 200 ? 3.197 -3.742 -28.725 1.00 74.00 200 ASP A C 1
ATOM 1501 O O . ASP A 1 200 ? 2.141 -3.205 -29.062 1.00 74.00 200 ASP A O 1
ATOM 1505 N N . GLY A 1 201 ? 4.384 -3.240 -29.063 1.00 70.44 201 GLY A N 1
ATOM 1506 C CA . GLY A 1 201 ? 4.552 -2.098 -29.950 1.00 70.44 201 GLY A CA 1
ATOM 1507 C C . GLY A 1 201 ? 4.788 -2.513 -31.406 1.00 70.44 201 GLY A C 1
ATOM 1508 O O . GLY A 1 201 ? 5.086 -3.676 -31.686 1.00 70.44 201 GLY A O 1
ATOM 1509 N N . PRO A 1 202 ? 4.731 -1.553 -32.347 1.00 72.06 202 PRO A N 1
ATOM 1510 C CA . PRO A 1 202 ? 5.078 -1.796 -33.750 1.00 72.06 202 PRO A CA 1
ATOM 1511 C C . PRO A 1 202 ? 6.528 -2.278 -33.934 1.00 72.06 202 PRO A C 1
ATOM 1513 O O . PRO A 1 202 ? 6.804 -3.020 -34.872 1.00 72.06 202 PRO A O 1
ATOM 1516 N N . ASP A 1 203 ? 7.425 -1.920 -33.009 1.00 75.31 203 ASP A N 1
ATOM 1517 C CA . ASP A 1 203 ? 8.835 -2.335 -32.995 1.00 75.31 203 ASP A CA 1
ATOM 1518 C C . ASP A 1 203 ? 9.080 -3.648 -32.219 1.00 75.31 203 ASP A C 1
ATOM 1520 O O . ASP A 1 203 ? 10.225 -4.058 -32.022 1.00 75.31 203 ASP A O 1
ATOM 1524 N N . GLY A 1 204 ? 8.011 -4.319 -31.771 1.00 70.38 204 GLY A N 1
ATOM 1525 C CA . GLY A 1 204 ? 8.058 -5.543 -30.972 1.00 70.38 204 GLY A CA 1
ATOM 1526 C C . GLY A 1 204 ? 7.693 -5.340 -29.494 1.00 70.38 204 GLY A C 1
ATOM 1527 O O . GLY A 1 204 ? 7.303 -4.243 -29.078 1.00 70.38 204 GLY A O 1
ATOM 1528 N N . PRO A 1 205 ? 7.780 -6.410 -28.680 1.00 70.94 205 PRO A N 1
ATOM 1529 C CA . PRO A 1 205 ? 7.440 -6.354 -27.266 1.00 70.94 205 PRO A CA 1
ATOM 1530 C C . PRO A 1 205 ? 8.424 -5.461 -26.505 1.00 70.94 205 PRO A C 1
ATOM 1532 O O . PRO A 1 205 ? 9.642 -5.619 -26.588 1.00 70.94 205 PRO A O 1
ATOM 1535 N N . SER A 1 206 ? 7.876 -4.549 -25.715 1.00 76.56 206 SER A N 1
ATOM 1536 C CA . SER A 1 206 ? 8.609 -3.645 -24.831 1.00 76.56 206 SER A CA 1
ATOM 1537 C C . SER A 1 206 ? 8.003 -3.672 -23.427 1.00 76.56 206 SER A C 1
ATOM 1539 O O . SER A 1 206 ? 6.930 -4.242 -23.213 1.00 76.56 206 SER A O 1
ATOM 1541 N N . SER A 1 207 ? 8.691 -3.067 -22.461 1.00 78.81 207 SER A N 1
ATOM 1542 C CA . SER A 1 207 ? 8.190 -2.924 -21.093 1.00 78.81 207 SER A CA 1
ATOM 1543 C C . SER A 1 207 ? 8.215 -1.461 -20.686 1.00 78.81 207 SER A C 1
ATOM 1545 O O . SER A 1 207 ? 9.208 -0.770 -20.903 1.00 78.81 207 SER A O 1
ATOM 1547 N N . VAL A 1 208 ? 7.134 -1.006 -20.062 1.00 84.56 208 VAL A N 1
ATOM 1548 C CA . VAL A 1 208 ? 7.061 0.297 -19.395 1.00 84.56 208 VAL A CA 1
ATOM 1549 C C . VAL A 1 208 ? 6.992 0.087 -17.890 1.00 84.56 208 VAL A C 1
ATOM 1551 O O . VAL A 1 208 ? 6.392 -0.883 -17.420 1.00 84.56 208 VAL A O 1
ATOM 1554 N N . GLU A 1 209 ? 7.613 0.984 -17.131 1.00 88.31 209 GLU A N 1
ATOM 1555 C CA . GLU A 1 209 ? 7.701 0.878 -15.676 1.00 88.31 209 GLU A CA 1
ATOM 1556 C C . GLU A 1 209 ? 7.034 2.062 -14.966 1.00 88.31 209 GLU A C 1
ATOM 1558 O O . GLU A 1 209 ? 7.172 3.217 -15.373 1.00 88.31 209 GLU A O 1
ATOM 1563 N N . MET A 1 210 ? 6.313 1.765 -13.883 1.00 92.38 210 MET A N 1
ATOM 1564 C CA . MET A 1 210 ? 5.996 2.735 -12.838 1.00 92.38 210 MET A CA 1
ATOM 1565 C C . MET A 1 210 ? 6.889 2.437 -11.639 1.00 92.38 210 MET A C 1
ATOM 1567 O O . MET A 1 210 ? 6.818 1.344 -11.075 1.00 92.38 210 MET A O 1
ATOM 1571 N N . ARG A 1 211 ? 7.719 3.407 -11.257 1.00 93.56 211 ARG A N 1
ATOM 1572 C CA . ARG A 1 211 ? 8.694 3.274 -10.174 1.00 93.56 211 ARG A CA 1
ATOM 1573 C C . ARG A 1 211 ? 8.388 4.267 -9.066 1.00 93.56 211 ARG A C 1
ATOM 1575 O O . ARG A 1 211 ? 8.484 5.473 -9.283 1.00 93.56 211 ARG A O 1
ATOM 1582 N N . GLY A 1 212 ? 8.051 3.748 -7.890 1.00 95.00 212 GLY A N 1
ATOM 1583 C CA . GLY A 1 212 ? 7.915 4.522 -6.660 1.00 95.00 212 GLY A CA 1
ATOM 1584 C C . GLY A 1 212 ? 9.083 4.247 -5.726 1.00 95.00 212 GLY A C 1
ATOM 1585 O O . GLY A 1 212 ? 9.394 3.083 -5.473 1.00 95.00 212 GLY A O 1
ATOM 1586 N N . ARG A 1 213 ? 9.725 5.298 -5.219 1.00 93.94 213 ARG A N 1
ATOM 1587 C CA . ARG A 1 213 ? 10.802 5.171 -4.234 1.00 93.94 213 ARG A CA 1
ATOM 1588 C C . ARG A 1 213 ? 10.256 5.366 -2.831 1.00 93.94 213 ARG A C 1
ATOM 1590 O O . ARG A 1 213 ? 9.423 6.238 -2.612 1.00 93.94 213 ARG A O 1
ATOM 1597 N N . LEU A 1 214 ? 10.758 4.542 -1.922 1.00 91.38 214 LEU A N 1
ATOM 1598 C CA . LEU A 1 214 ? 10.659 4.730 -0.487 1.00 91.38 214 LEU A CA 1
ATOM 1599 C C . LEU A 1 214 ? 11.997 5.293 -0.005 1.00 91.38 214 LEU A C 1
ATOM 1601 O O . LEU A 1 214 ? 13.000 4.571 0.057 1.00 91.38 214 LEU A O 1
ATOM 1605 N N . GLU A 1 215 ? 12.042 6.588 0.271 1.00 86.44 215 GLU A N 1
ATOM 1606 C CA . GLU A 1 215 ? 13.230 7.250 0.789 1.00 86.44 215 GLU A CA 1
ATOM 1607 C C . GLU A 1 215 ? 13.471 6.858 2.258 1.00 86.44 215 GLU A C 1
ATOM 1609 O O . GLU A 1 215 ? 12.536 6.512 2.981 1.00 86.44 215 GLU A O 1
ATOM 1614 N N . PRO A 1 216 ? 14.730 6.867 2.733 1.00 79.50 216 PRO A N 1
ATOM 1615 C CA . PRO A 1 216 ? 15.050 6.602 4.138 1.00 79.50 216 PRO A CA 1
ATOM 1616 C C . PRO A 1 216 ? 14.228 7.420 5.135 1.00 79.50 216 PRO A C 1
ATOM 1618 O O . PRO A 1 216 ? 13.768 6.865 6.130 1.00 79.50 216 PRO A O 1
ATOM 1621 N N . ASN A 1 217 ? 14.008 8.697 4.829 1.00 79.38 217 ASN A N 1
ATOM 1622 C CA . ASN A 1 217 ? 13.324 9.628 5.720 1.00 79.38 217 ASN A CA 1
ATOM 1623 C C . ASN A 1 217 ? 11.799 9.469 5.689 1.00 79.38 217 ASN A C 1
ATOM 1625 O O . ASN A 1 217 ? 11.148 9.856 6.653 1.00 79.38 217 ASN A O 1
ATOM 1629 N N . ASP A 1 218 ? 11.232 8.865 4.635 1.00 78.31 218 ASP A N 1
ATOM 1630 C CA . ASP A 1 218 ? 9.780 8.671 4.529 1.00 78.31 218 ASP A CA 1
ATOM 1631 C C . ASP A 1 218 ? 9.262 7.902 5.748 1.00 78.31 218 ASP A C 1
ATOM 1633 O O . ASP A 1 218 ? 8.266 8.269 6.359 1.00 78.31 218 ASP A O 1
ATOM 1637 N N . LEU A 1 219 ? 9.995 6.869 6.166 1.00 75.94 219 LEU A N 1
ATOM 1638 C CA . LEU A 1 219 ? 9.584 6.005 7.269 1.00 75.94 219 LEU A CA 1
ATOM 1639 C C . LEU A 1 219 ? 9.622 6.674 8.641 1.00 75.94 219 LEU A C 1
ATOM 1641 O O . LEU A 1 219 ? 8.947 6.194 9.545 1.00 75.94 219 LEU A O 1
ATOM 1645 N N . GLU A 1 220 ? 10.384 7.754 8.817 1.00 70.56 220 GLU A N 1
ATOM 1646 C CA . GLU A 1 220 ? 10.428 8.476 10.094 1.00 70.56 220 GLU A CA 1
ATOM 1647 C C . GLU A 1 220 ? 9.103 9.197 10.377 1.00 70.56 220 GLU A C 1
ATOM 1649 O O . GLU A 1 220 ? 8.708 9.362 11.532 1.00 70.56 220 GLU A O 1
ATOM 1654 N N . GLU A 1 221 ? 8.390 9.586 9.320 1.00 67.94 221 GLU A N 1
ATOM 1655 C CA . GLU A 1 221 ? 7.086 10.243 9.406 1.00 67.94 221 GLU A CA 1
ATOM 1656 C C . GLU A 1 221 ? 5.924 9.236 9.417 1.00 67.94 221 GLU A C 1
ATOM 1658 O O . GLU A 1 221 ? 4.777 9.593 9.714 1.00 67.94 221 GLU A O 1
ATOM 1663 N N . TRP A 1 222 ? 6.202 7.972 9.085 1.00 71.69 222 TRP A N 1
ATOM 1664 C CA . TRP A 1 222 ? 5.192 6.932 8.944 1.00 71.69 222 TRP A CA 1
ATOM 1665 C C . TRP A 1 222 ? 5.000 6.197 10.278 1.00 71.69 222 TRP A C 1
ATOM 1667 O O . TRP A 1 222 ? 5.925 5.606 10.827 1.00 71.69 222 TRP A O 1
ATOM 1677 N N . ARG A 1 223 ? 3.778 6.255 10.810 1.00 59.75 223 ARG A N 1
ATOM 1678 C CA . ARG A 1 223 ? 3.325 5.558 12.018 1.00 59.75 223 ARG A CA 1
ATOM 1679 C C . ARG A 1 223 ? 2.884 4.125 11.708 1.00 59.75 223 ARG A C 1
ATOM 1681 O O . ARG A 1 223 ? 2.265 3.877 10.639 1.00 59.75 223 ARG A O 1
#

Secondary structure (DSSP, 8-state):
---------------PPPGGGHHHHHHHTTS-PPP---HHHHHHHHHHHHHSSPP-EEEEEP-STT-SS--SSEEEEEE-HHHHHHHHHHHHHHTT----GGGS-HHHHSSEEEEEEE-S-GGGGGGPPPPEEEEEETT----S-SSPP-SS--SEEE--THHHHTTTPPPS-S-EEEEEEEEGGG--SSEEEEEEEEEEETTEEEEEEEEEEE-TTHHHH--

pLDDT: mean 80.38, std 19.62, range [26.95, 98.12]

Nearest PDB structures (foldseek):
  8cml-assembly1_E  TM=4.669E-01  e=5.330E-01  Homo sapiens
  3uoa-assembly1_C  TM=4.391E-01  e=3.492E-01  Homo sapiens
  7we9-assembly1_L  TM=4.289E-01  e=5.662E-01  Homo sapiens
  5fx8-assembly1_U  TM=2.045E-01  e=1.100E+00  Komagataella phaffii CBS 7435
  6kvf-assembly2_A  TM=1.461E-01  e=2.272E+00  Homo sapiens